Protein AF-A0A3B1APW8-F1 (afdb_monomer_lite)

Structure (mmCIF, N/CA/C/O backbone):
data_AF-A0A3B1APW8-F1
#
_entry.id   AF-A0A3B1APW8-F1
#
loop_
_atom_site.group_PDB
_atom_site.id
_atom_site.type_symbol
_atom_site.label_atom_id
_atom_site.label_alt_id
_atom_site.label_comp_id
_atom_site.label_asym_id
_atom_site.label_entity_id
_atom_site.label_seq_id
_atom_site.pdbx_PDB_ins_code
_atom_site.Cartn_x
_atom_site.Cartn_y
_atom_site.Cartn_z
_atom_site.occupancy
_atom_site.B_iso_or_equiv
_atom_site.auth_seq_id
_atom_site.auth_comp_id
_atom_site.auth_asym_id
_atom_site.auth_atom_id
_atom_site.pdbx_PDB_model_num
ATOM 1 N N . MET A 1 1 ? -29.011 -80.731 19.744 1.00 40.66 1 MET A N 1
ATOM 2 C CA . MET A 1 1 ? -28.771 -80.124 18.414 1.00 40.66 1 MET A CA 1
ATOM 3 C C . MET A 1 1 ? -27.962 -78.854 18.600 1.00 40.66 1 MET A C 1
ATOM 5 O O . MET A 1 1 ? -28.301 -78.042 19.448 1.00 40.66 1 MET A O 1
ATOM 9 N N . LYS A 1 2 ? -26.823 -78.780 17.908 1.00 39.94 2 LYS A N 1
ATOM 10 C CA . LYS A 1 2 ? -25.754 -77.791 18.089 1.00 39.94 2 LYS A CA 1
ATOM 11 C C . LYS A 1 2 ? -26.139 -76.456 17.442 1.00 39.94 2 LYS A C 1
ATOM 13 O O . LYS A 1 2 ? -26.423 -76.423 16.248 1.00 39.94 2 LYS A O 1
ATOM 18 N N . PHE A 1 3 ? -26.111 -75.374 18.218 1.00 38.47 3 PHE A N 1
ATOM 19 C CA . PHE A 1 3 ? -26.239 -74.008 17.714 1.00 38.47 3 PHE A CA 1
ATOM 20 C C . PHE A 1 3 ? -24.954 -73.598 16.981 1.00 38.47 3 PHE A C 1
ATOM 22 O O . PHE A 1 3 ? -23.858 -73.641 17.536 1.00 38.47 3 PHE A O 1
ATOM 29 N N . SER A 1 4 ? -25.091 -73.216 15.712 1.00 40.19 4 SER A N 1
ATOM 30 C CA . SER A 1 4 ? -23.995 -72.754 14.858 1.00 40.19 4 SER A CA 1
ATOM 31 C C . SER A 1 4 ? -23.672 -71.279 15.134 1.00 40.19 4 SER A C 1
ATOM 33 O O . SER A 1 4 ? -24.168 -70.387 14.447 1.00 40.19 4 SER A O 1
ATOM 35 N N . LEU A 1 5 ? -22.792 -71.018 16.107 1.00 51.22 5 LEU A N 1
ATOM 36 C CA . LEU A 1 5 ? -22.084 -69.738 16.271 1.00 51.22 5 LEU A CA 1
ATOM 37 C C . LEU A 1 5 ? -20.988 -69.594 15.199 1.00 51.22 5 LEU A C 1
ATOM 39 O O . LEU A 1 5 ? -19.799 -69.719 15.471 1.00 51.22 5 LEU A O 1
ATOM 43 N N . LYS A 1 6 ? -21.371 -69.351 13.946 1.00 48.00 6 LYS A N 1
ATOM 44 C CA . LYS A 1 6 ? -20.430 -68.933 12.893 1.00 48.00 6 LYS A CA 1
ATOM 45 C C . LYS A 1 6 ? -21.131 -68.009 11.910 1.00 48.00 6 LYS A C 1
ATOM 47 O O . LYS A 1 6 ? -21.374 -68.414 10.782 1.00 48.00 6 LYS A O 1
ATOM 52 N N . LYS A 1 7 ? -21.516 -66.804 12.350 1.00 49.66 7 LYS A N 1
ATOM 53 C CA . LYS A 1 7 ? -21.895 -65.683 11.456 1.00 49.66 7 LYS A CA 1
ATOM 54 C C . LYS A 1 7 ? -22.068 -64.330 12.168 1.00 49.66 7 LYS A C 1
ATOM 56 O O . LYS A 1 7 ? -22.814 -63.481 11.704 1.00 49.66 7 LYS A O 1
ATOM 61 N N . ILE A 1 8 ? -21.360 -64.097 13.274 1.00 52.25 8 ILE A N 1
ATOM 62 C CA . ILE A 1 8 ? -21.297 -62.775 13.927 1.00 52.25 8 ILE A CA 1
ATOM 63 C C . ILE A 1 8 ? -19.828 -62.473 14.237 1.00 52.25 8 ILE A C 1
ATOM 65 O O . ILE A 1 8 ? -19.402 -62.431 15.381 1.00 52.25 8 ILE A O 1
ATOM 69 N N . SER A 1 9 ? -18.994 -62.392 13.201 1.00 53.47 9 SER A N 1
ATOM 70 C CA . SER A 1 9 ? -17.598 -61.955 13.361 1.00 53.47 9 SER A CA 1
ATOM 71 C C . SER A 1 9 ? -17.034 -61.376 12.062 1.00 53.47 9 SER A C 1
ATOM 73 O O . SER A 1 9 ? -15.902 -61.636 11.682 1.00 53.47 9 SER A O 1
ATOM 75 N N . LEU A 1 10 ? -17.863 -60.626 11.329 1.00 44.69 10 LEU A N 1
ATOM 76 C CA . LEU A 1 10 ? -17.389 -59.863 10.168 1.00 44.69 10 LEU A CA 1
ATOM 77 C C . LEU A 1 10 ? -17.948 -58.433 10.107 1.00 44.69 10 LEU A C 1
ATOM 79 O O . LEU A 1 10 ? -17.328 -57.572 9.501 1.00 44.69 10 LEU A O 1
ATOM 83 N N . TYR A 1 11 ? -19.057 -58.141 10.795 1.00 45.78 11 TYR A N 1
ATOM 84 C CA . TYR A 1 11 ? -19.655 -56.799 10.792 1.00 45.78 11 TYR A CA 1
ATOM 85 C C . TYR A 1 11 ? -19.178 -55.870 11.918 1.00 45.78 11 TYR A C 1
ATOM 87 O O . TYR A 1 11 ? -19.390 -54.667 11.827 1.00 45.78 11 TYR A O 1
ATOM 95 N N . LEU A 1 12 ? -18.482 -56.381 12.942 1.00 43.16 12 LEU A N 1
ATOM 96 C CA . LEU A 1 12 ? -17.953 -55.548 14.037 1.00 43.16 12 LEU A CA 1
ATOM 97 C C . LEU A 1 12 ? -16.525 -55.023 13.800 1.00 43.16 12 LEU A C 1
ATOM 99 O O . LEU A 1 12 ? -16.041 -54.215 14.583 1.00 43.16 12 LEU A O 1
ATOM 103 N N . LEU A 1 13 ? -15.866 -55.435 12.713 1.00 43.25 13 LEU A N 1
ATOM 104 C CA . LEU A 1 13 ? -14.518 -54.975 12.343 1.00 43.25 13 LEU A CA 1
ATOM 105 C C . LEU A 1 13 ? -14.518 -53.872 11.272 1.00 43.25 13 LEU A C 1
ATOM 107 O O . LEU A 1 13 ? -13.458 -53.360 10.932 1.00 43.25 13 LEU A O 1
ATOM 111 N N . LEU A 1 14 ? -15.692 -53.467 10.771 1.00 43.44 14 LEU A N 1
ATOM 112 C CA . LEU A 1 14 ? -15.819 -52.472 9.697 1.00 43.44 14 LEU A CA 1
ATOM 113 C C . LEU A 1 14 ? -16.273 -51.079 10.171 1.00 43.44 14 LEU A C 1
ATOM 115 O O . LEU A 1 14 ? -16.477 -50.195 9.348 1.00 43.44 14 LEU A O 1
ATOM 119 N N . VAL A 1 15 ? -16.404 -50.862 11.486 1.00 47.78 15 VAL A N 1
ATOM 120 C CA . VAL A 1 15 ? -16.860 -49.580 12.072 1.00 47.78 15 VAL A CA 1
ATOM 121 C C . VAL A 1 15 ? -15.759 -48.876 12.892 1.00 47.78 15 VAL A C 1
ATOM 123 O O . VAL A 1 15 ? -16.004 -47.842 13.497 1.00 47.78 15 VAL A O 1
ATOM 126 N N . MET A 1 16 ? -14.510 -49.366 12.886 1.00 47.00 16 MET A N 1
ATOM 127 C CA . MET A 1 16 ? -13.409 -48.767 13.673 1.00 47.00 16 MET A CA 1
ATOM 128 C C . MET A 1 16 ? -12.208 -48.256 12.858 1.00 47.00 16 MET A C 1
ATOM 130 O O . MET A 1 16 ? -11.133 -48.059 13.414 1.00 47.00 16 MET A O 1
ATOM 134 N N . SER A 1 17 ? -12.361 -47.990 11.559 1.00 45.88 17 SER A N 1
ATOM 135 C CA . SER A 1 17 ? -11.259 -47.486 10.714 1.00 45.88 17 SER A CA 1
ATOM 136 C C . SER A 1 17 ? -11.501 -46.124 10.050 1.00 45.88 17 SER A C 1
ATOM 138 O O . SER A 1 17 ? -10.700 -45.710 9.220 1.00 45.88 17 SER A O 1
ATOM 140 N N . PHE A 1 18 ? -12.522 -45.366 10.469 1.00 48.25 18 PHE A N 1
ATOM 141 C CA . PHE A 1 18 ? -12.704 -43.960 10.060 1.00 48.25 18 PHE A CA 1
ATOM 142 C C . PHE A 1 18 ? -12.665 -42.967 11.230 1.00 48.25 18 PHE A C 1
ATOM 144 O O . PHE A 1 18 ? -13.279 -41.908 11.184 1.00 48.25 18 PHE A O 1
ATOM 151 N N . SER A 1 19 ? -11.873 -43.279 12.257 1.00 47.09 19 SER A N 1
ATOM 152 C CA . SER A 1 19 ? -11.434 -42.300 13.266 1.00 47.09 19 SER A CA 1
ATOM 153 C C . SER A 1 19 ? -9.925 -42.070 13.185 1.00 47.09 19 SER A C 1
ATOM 155 O O . SER A 1 19 ? -9.263 -41.808 14.185 1.00 47.09 19 SER A O 1
ATOM 157 N N . GLY A 1 20 ? -9.361 -42.186 11.980 1.00 41.94 20 GLY A N 1
ATOM 158 C CA . GLY A 1 20 ? -8.088 -41.561 11.665 1.00 41.94 20 GLY A CA 1
ATOM 159 C C . GLY A 1 20 ? -8.340 -40.069 11.556 1.00 41.94 20 GLY A C 1
ATOM 160 O O . GLY A 1 20 ? -8.817 -39.595 10.529 1.00 41.94 20 GLY A O 1
ATOM 161 N N . ALA A 1 21 ? -8.080 -39.355 12.647 1.00 47.56 21 ALA A N 1
ATOM 162 C CA . ALA A 1 21 ? -7.960 -37.915 12.662 1.00 47.56 21 ALA A CA 1
ATOM 163 C C . ALA A 1 21 ? -7.054 -37.477 11.502 1.00 47.56 21 ALA A C 1
ATOM 165 O O . ALA A 1 21 ? -5.830 -37.507 11.607 1.00 47.56 21 ALA A O 1
ATOM 166 N N . ASN A 1 22 ? -7.657 -37.028 10.401 1.00 39.19 22 ASN A N 1
ATOM 167 C CA . ASN A 1 22 ? -7.006 -36.084 9.512 1.00 39.19 22 ASN A CA 1
ATOM 168 C C . ASN A 1 22 ? -6.973 -34.748 10.255 1.00 39.19 22 ASN A C 1
ATOM 170 O O . ASN A 1 22 ? -7.646 -33.785 9.900 1.00 39.19 22 ASN A O 1
ATOM 174 N N . SER A 1 23 ? -6.128 -34.689 11.280 1.00 42.34 23 SER A N 1
ATOM 175 C CA . SER A 1 23 ? -5.433 -33.472 11.660 1.00 42.34 23 SER A CA 1
ATOM 176 C C . SER A 1 23 ? -4.447 -33.165 10.532 1.00 42.34 23 SER A C 1
ATOM 178 O O . SER A 1 23 ? -3.233 -33.204 10.716 1.00 42.34 23 SER A O 1
ATOM 180 N N . TYR A 1 24 ? -4.961 -32.909 9.325 1.00 42.59 24 TYR A N 1
ATOM 181 C CA . TYR A 1 24 ? -4.222 -32.127 8.353 1.00 42.59 24 TYR A CA 1
ATOM 182 C C . TYR A 1 24 ? -4.124 -30.749 8.990 1.00 42.59 24 TYR A C 1
ATOM 184 O O . TYR A 1 24 ? -5.043 -29.936 8.899 1.00 42.59 24 TYR A O 1
ATOM 192 N N . SER A 1 25 ? -3.034 -30.540 9.729 1.00 39.44 25 SER A N 1
ATOM 193 C CA . SER A 1 25 ? -2.581 -29.211 10.095 1.00 39.44 25 SER A CA 1
ATOM 194 C C . SER A 1 25 ? -2.655 -28.368 8.818 1.00 39.44 25 SER A C 1
ATOM 196 O O . SER A 1 25 ? -2.046 -28.683 7.793 1.00 39.44 25 SER A O 1
ATOM 198 N N . ALA A 1 26 ? -3.481 -27.327 8.858 1.00 45.12 26 ALA A N 1
ATOM 199 C CA . ALA A 1 26 ? -3.661 -26.380 7.768 1.00 45.12 26 ALA A CA 1
ATOM 200 C C . ALA A 1 26 ? -2.429 -25.460 7.584 1.00 45.12 26 ALA A C 1
ATOM 202 O O . ALA A 1 26 ? -2.519 -24.455 6.882 1.00 45.12 26 ALA A O 1
ATOM 203 N N . GLU A 1 27 ? -1.279 -25.785 8.189 1.00 49.19 27 GLU A N 1
ATOM 204 C CA . GLU A 1 27 ? -0.094 -24.923 8.267 1.00 49.19 27 GLU A CA 1
ATOM 205 C C . GLU A 1 27 ? 0.762 -24.795 6.985 1.00 49.19 27 GLU A C 1
ATOM 207 O O . GLU A 1 27 ? 1.364 -23.733 6.815 1.00 49.19 27 GLU A O 1
ATOM 212 N N . PRO A 1 28 ? 0.843 -25.740 6.016 1.00 51.66 28 PRO A N 1
ATOM 213 C CA . PRO A 1 28 ? 1.792 -25.566 4.906 1.00 51.66 28 PRO A CA 1
ATOM 214 C C . PRO A 1 28 ? 1.327 -24.547 3.851 1.00 51.66 28 PRO A C 1
ATOM 216 O O . PRO A 1 28 ? 2.153 -23.915 3.186 1.00 51.66 28 PRO A O 1
ATOM 219 N N . ALA A 1 29 ? 0.014 -24.359 3.684 1.00 56.97 29 ALA A N 1
ATOM 220 C CA . ALA A 1 29 ? -0.534 -23.436 2.687 1.00 56.97 29 ALA A CA 1
ATOM 221 C C . ALA A 1 29 ? -0.435 -21.967 3.135 1.00 56.97 29 ALA A C 1
ATOM 223 O O . ALA A 1 29 ? -0.163 -21.087 2.313 1.00 56.97 29 ALA A O 1
ATOM 224 N N . THR A 1 30 ? -0.609 -21.700 4.433 1.00 70.06 30 THR A N 1
ATOM 225 C CA . THR A 1 30 ? -0.552 -20.351 5.014 1.00 70.06 30 THR A CA 1
ATOM 226 C C . THR A 1 30 ? 0.871 -19.805 5.063 1.00 70.06 30 THR A C 1
ATOM 228 O O . THR A 1 30 ? 1.091 -18.651 4.688 1.00 70.06 30 THR A O 1
ATOM 231 N N . ASP A 1 31 ? 1.855 -20.635 5.413 1.00 80.75 31 ASP A N 1
ATOM 232 C CA . ASP A 1 31 ? 3.260 -20.217 5.484 1.00 80.75 31 ASP A CA 1
ATOM 233 C C . ASP A 1 31 ? 3.866 -19.950 4.106 1.00 80.75 31 ASP A C 1
ATOM 235 O O . ASP A 1 31 ? 4.571 -18.954 3.897 1.00 80.75 31 ASP A O 1
ATOM 239 N N . LEU A 1 32 ? 3.549 -20.794 3.120 1.00 82.69 32 LEU A N 1
ATOM 240 C CA . LEU A 1 32 ? 3.996 -20.583 1.746 1.00 82.69 32 LEU A CA 1
ATOM 241 C C . LEU A 1 32 ? 3.397 -19.299 1.156 1.00 82.69 32 LEU A C 1
ATOM 243 O O . LEU A 1 32 ? 4.113 -18.523 0.509 1.00 82.69 32 LEU A O 1
ATOM 247 N N . LEU A 1 33 ? 2.105 -19.055 1.406 1.00 86.62 33 LEU A N 1
ATOM 248 C CA . LEU A 1 33 ? 1.420 -17.829 1.002 1.00 86.62 33 LEU A CA 1
ATOM 249 C C . LEU A 1 33 ? 2.090 -16.603 1.630 1.00 86.62 33 LEU A C 1
ATOM 251 O O . LEU A 1 33 ? 2.480 -15.683 0.908 1.00 86.62 33 LEU A O 1
ATOM 255 N N . LYS A 1 34 ? 2.297 -16.622 2.950 1.00 87.38 34 LYS A N 1
ATOM 256 C CA . LYS A 1 34 ? 2.940 -15.541 3.706 1.00 87.38 34 LYS A CA 1
ATOM 257 C C . LYS A 1 34 ? 4.348 -15.244 3.192 1.00 87.38 34 LYS A C 1
ATOM 259 O O . LYS A 1 34 ? 4.678 -14.087 2.940 1.00 87.38 34 LYS A O 1
ATOM 264 N N . LYS A 1 35 ? 5.163 -16.272 2.935 1.00 89.56 35 LYS A N 1
ATOM 265 C CA . LYS A 1 35 ? 6.522 -16.117 2.389 1.00 89.56 35 LYS A CA 1
ATOM 266 C C . LYS A 1 35 ? 6.518 -15.520 0.980 1.00 89.56 35 LYS A C 1
ATOM 268 O O . LYS A 1 35 ? 7.312 -14.620 0.683 1.00 89.56 35 LYS A O 1
ATOM 273 N N . LYS A 1 36 ? 5.630 -15.996 0.098 1.00 91.88 36 LYS A N 1
ATOM 274 C CA . LYS A 1 36 ? 5.496 -15.465 -1.269 1.00 91.88 36 LYS A CA 1
ATOM 275 C C . LYS A 1 36 ? 5.012 -14.011 -1.250 1.00 91.88 36 LYS A C 1
ATOM 277 O O . LYS A 1 36 ? 5.550 -13.191 -2.000 1.00 91.88 36 LYS A O 1
ATOM 282 N N . LEU A 1 37 ? 4.054 -13.682 -0.382 1.00 94.06 37 LEU A N 1
ATOM 283 C CA . LEU A 1 37 ? 3.551 -12.321 -0.203 1.00 94.06 37 LEU A CA 1
ATOM 284 C C . LEU A 1 37 ? 4.612 -11.393 0.369 1.00 94.06 37 LEU A C 1
ATOM 286 O O . LEU A 1 37 ? 4.881 -10.381 -0.263 1.00 94.06 37 LEU A O 1
ATOM 290 N N . SER A 1 38 ? 5.284 -11.765 1.462 1.00 94.50 38 SER A N 1
ATOM 291 C CA . SER A 1 38 ? 6.358 -10.976 2.084 1.00 94.50 38 SER A CA 1
ATOM 292 C C . SER A 1 38 ? 7.443 -10.586 1.069 1.00 94.50 38 SER A C 1
ATOM 294 O O . SER A 1 38 ? 7.809 -9.416 0.938 1.00 94.50 38 SER A O 1
ATOM 296 N N . LYS A 1 39 ? 7.886 -11.540 0.237 1.00 95.12 39 LYS A N 1
ATOM 297 C CA . LYS A 1 39 ? 8.828 -11.254 -0.856 1.00 95.12 39 LYS A CA 1
ATOM 298 C C . LYS A 1 39 ? 8.245 -10.301 -1.903 1.00 95.12 39 LYS A C 1
ATOM 300 O O . LYS A 1 39 ? 8.971 -9.458 -2.431 1.00 95.12 39 LYS A O 1
ATOM 305 N N . SER A 1 40 ? 6.969 -10.4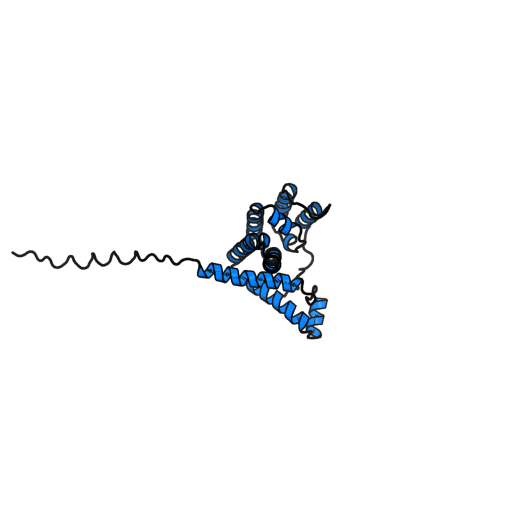57 -2.241 1.00 96.62 40 SER A N 1
ATOM 306 C CA . SER A 1 40 ? 6.306 -9.638 -3.260 1.00 96.62 40 SER A CA 1
ATOM 307 C C . SER A 1 40 ? 6.118 -8.203 -2.772 1.00 96.62 40 SER A C 1
ATOM 309 O O . SER A 1 40 ? 6.559 -7.286 -3.452 1.00 96.62 40 SER A O 1
ATOM 311 N N . VAL A 1 41 ? 5.581 -7.991 -1.571 1.00 96.50 41 VAL A N 1
ATOM 312 C CA . VAL A 1 41 ? 5.389 -6.648 -1.002 1.00 96.50 41 VAL A CA 1
ATOM 313 C C . VAL A 1 41 ? 6.720 -5.923 -0.785 1.00 96.50 41 VAL A C 1
ATOM 315 O O . VAL A 1 41 ? 6.846 -4.760 -1.158 1.00 96.50 41 VAL A O 1
ATOM 318 N N . LYS A 1 42 ? 7.767 -6.628 -0.333 1.00 95.06 42 LYS A N 1
ATOM 319 C CA . LYS A 1 42 ? 9.127 -6.074 -0.264 1.00 95.06 42 LYS A CA 1
ATOM 320 C C . LYS A 1 42 ? 9.619 -5.601 -1.635 1.00 95.06 42 LYS A C 1
ATOM 322 O O . LYS A 1 42 ? 10.143 -4.499 -1.762 1.00 95.06 42 LYS A O 1
ATOM 327 N N . ASN A 1 43 ? 9.467 -6.428 -2.671 1.00 94.12 43 ASN A N 1
ATOM 328 C CA . ASN A 1 43 ? 9.880 -6.064 -4.029 1.00 94.12 43 ASN A CA 1
ATOM 329 C C . ASN A 1 43 ? 9.024 -4.941 -4.625 1.00 94.12 43 ASN A C 1
ATOM 331 O O . ASN A 1 43 ? 9.532 -4.182 -5.444 1.00 94.12 43 ASN A O 1
ATOM 335 N N . LEU A 1 44 ? 7.757 -4.824 -4.223 1.00 92.88 44 LEU A N 1
ATOM 336 C CA . LEU A 1 44 ? 6.893 -3.711 -4.603 1.00 92.88 44 LEU A CA 1
ATOM 337 C C . LEU A 1 44 ? 7.429 -2.393 -4.024 1.00 92.88 44 LEU A C 1
ATOM 339 O O . LEU A 1 44 ? 7.567 -1.418 -4.761 1.00 92.88 44 LEU A O 1
ATOM 343 N N . TYR A 1 45 ? 7.794 -2.388 -2.738 1.00 92.88 45 TYR A N 1
ATOM 344 C CA . TYR A 1 45 ? 8.372 -1.223 -2.065 1.00 92.88 45 TYR A CA 1
ATOM 345 C C . TYR A 1 45 ? 9.740 -0.835 -2.636 1.00 92.88 45 TYR A C 1
ATOM 347 O O . TYR A 1 45 ? 9.929 0.299 -3.072 1.00 92.88 45 TYR A O 1
ATOM 355 N N . LEU A 1 46 ? 10.681 -1.785 -2.682 1.00 89.31 46 LEU A N 1
ATOM 356 C CA . LEU A 1 46 ? 12.032 -1.554 -3.208 1.00 89.31 46 LEU A CA 1
ATOM 357 C C . LEU A 1 46 ? 12.023 -1.209 -4.696 1.00 89.31 46 LEU A C 1
ATOM 359 O O . LEU A 1 46 ? 12.888 -0.481 -5.166 1.00 89.31 46 LEU A O 1
ATOM 363 N N . GLY A 1 47 ? 11.060 -1.762 -5.433 1.00 86.69 47 GLY A N 1
ATOM 364 C CA . GLY A 1 47 ? 10.822 -1.430 -6.824 1.00 86.69 47 GLY A CA 1
ATOM 365 C C . GLY A 1 47 ? 10.481 0.043 -6.967 1.00 86.69 47 GLY A C 1
ATOM 366 O O . GLY A 1 47 ? 11.224 0.760 -7.614 1.00 86.69 47 GLY A O 1
ATOM 367 N N . LYS A 1 48 ? 9.410 0.501 -6.310 1.00 81.31 48 LYS A N 1
ATOM 368 C CA . LYS A 1 48 ? 8.930 1.884 -6.428 1.00 81.31 48 LYS A CA 1
ATOM 369 C C . LYS A 1 48 ? 9.926 2.930 -5.926 1.00 81.31 48 LYS A C 1
ATOM 371 O O . LYS A 1 48 ? 9.984 4.003 -6.504 1.00 81.31 48 LYS A O 1
ATOM 376 N N . HIS A 1 49 ? 10.667 2.643 -4.857 1.00 86.19 49 HIS A N 1
ATOM 377 C CA . HIS A 1 49 ? 11.606 3.600 -4.255 1.00 86.19 49 HIS A CA 1
ATOM 378 C C . HIS A 1 49 ? 13.060 3.389 -4.696 1.00 86.19 49 HIS A C 1
ATOM 380 O O . HIS A 1 49 ? 13.976 3.992 -4.139 1.00 86.19 49 HIS A O 1
ATOM 386 N N . GLY A 1 50 ? 13.300 2.517 -5.676 1.00 85.25 50 GLY A N 1
ATOM 387 C CA . GLY A 1 50 ? 14.613 2.393 -6.293 1.00 85.25 50 GLY A CA 1
ATOM 388 C C . GLY A 1 50 ? 14.926 3.626 -7.141 1.00 85.25 50 GLY A C 1
ATOM 389 O O . GLY A 1 50 ? 14.062 4.108 -7.868 1.00 85.25 50 GLY A O 1
ATOM 390 N N . LEU A 1 51 ? 16.176 4.099 -7.102 1.00 86.00 51 LEU A N 1
ATOM 391 C CA . LEU A 1 51 ? 16.637 5.239 -7.917 1.00 86.00 51 LEU A CA 1
ATOM 392 C C . LEU A 1 51 ? 16.343 5.055 -9.415 1.00 86.00 51 LEU A C 1
ATOM 394 O O . LEU A 1 51 ? 16.033 6.013 -10.108 1.00 86.00 51 LEU A O 1
ATOM 398 N N . GLU A 1 52 ? 16.390 3.808 -9.880 1.00 89.44 52 GLU A N 1
ATOM 399 C CA . GLU A 1 52 ? 16.210 3.434 -11.284 1.00 89.44 52 GLU A CA 1
ATOM 400 C C . GLU A 1 52 ? 14.745 3.190 -11.682 1.00 89.44 52 GLU A C 1
ATOM 402 O O . GLU A 1 52 ? 14.473 2.741 -12.794 1.00 89.44 52 GLU A O 1
ATOM 407 N N . TYR A 1 53 ? 13.779 3.385 -10.780 1.00 87.88 53 TYR A N 1
ATOM 408 C CA . TYR A 1 53 ? 12.380 3.110 -11.098 1.00 87.88 53 TYR A CA 1
ATOM 409 C C . TYR A 1 53 ? 11.797 4.172 -12.044 1.00 87.88 53 TYR A C 1
ATOM 411 O O . TYR A 1 53 ? 11.926 5.366 -11.772 1.00 87.88 53 TYR A O 1
ATOM 419 N N . PRO A 1 54 ? 11.103 3.781 -13.129 1.00 89.06 54 PRO A N 1
ATOM 420 C CA . PRO A 1 54 ? 10.431 4.741 -13.993 1.00 89.06 54 PRO A CA 1
ATOM 421 C C . PRO A 1 54 ? 9.124 5.212 -13.337 1.00 89.06 54 PRO A C 1
ATOM 423 O O . PRO A 1 54 ? 8.118 4.501 -13.342 1.00 89.06 54 PRO A O 1
ATOM 426 N N . TYR A 1 55 ? 9.149 6.412 -12.753 1.00 84.75 55 TYR A N 1
ATOM 427 C CA . TYR A 1 55 ? 8.025 6.985 -11.998 1.00 84.75 55 TYR A CA 1
ATOM 428 C C . TYR A 1 55 ? 6.823 7.398 -12.861 1.00 84.75 55 TYR A C 1
ATOM 430 O O . TYR A 1 55 ? 5.725 7.560 -12.331 1.00 84.75 55 TYR A O 1
ATOM 438 N N . ASP A 1 56 ? 7.009 7.535 -14.174 1.00 87.19 56 ASP A N 1
ATOM 439 C CA . ASP A 1 56 ? 5.952 7.851 -15.131 1.00 87.19 56 ASP A CA 1
ATOM 440 C C . ASP A 1 56 ? 6.126 7.082 -16.454 1.00 87.19 56 ASP A C 1
ATOM 442 O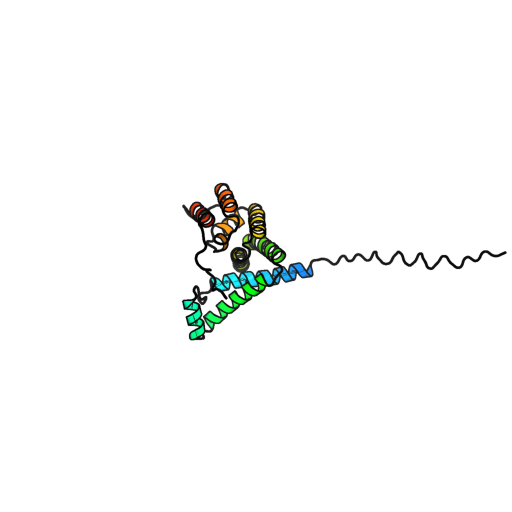 O . ASP A 1 56 ? 7.116 6.374 -16.678 1.00 87.19 56 ASP A O 1
ATOM 446 N N . GLN A 1 57 ? 5.131 7.208 -17.337 1.00 88.62 57 GLN A N 1
ATOM 447 C CA . GLN A 1 57 ? 5.130 6.525 -18.629 1.00 88.62 57 GLN A CA 1
ATOM 448 C C . GLN A 1 57 ? 6.271 6.997 -19.543 1.00 88.62 57 GLN A C 1
ATOM 450 O O . GLN A 1 57 ? 6.879 6.176 -20.216 1.00 88.62 57 GLN A O 1
ATOM 455 N N . SER A 1 58 ? 6.615 8.287 -19.530 1.00 92.12 58 SER A N 1
ATOM 456 C CA . SER A 1 58 ? 7.689 8.847 -20.362 1.00 92.12 58 SER A CA 1
ATOM 457 C C . SER A 1 58 ? 9.062 8.295 -19.959 1.00 92.12 58 SER A C 1
ATOM 459 O O . SER A 1 58 ? 9.884 7.942 -20.809 1.00 92.12 58 SER A O 1
ATOM 461 N N . ALA A 1 59 ? 9.306 8.163 -18.655 1.00 90.50 59 ALA A N 1
ATOM 462 C CA . ALA A 1 59 ? 10.491 7.524 -18.106 1.00 90.50 59 ALA A CA 1
ATOM 463 C C . ALA A 1 59 ? 10.547 6.038 -18.486 1.00 90.50 59 ALA A C 1
ATOM 465 O O . ALA A 1 59 ? 11.596 5.561 -18.920 1.00 90.50 59 ALA A O 1
ATOM 466 N N . LEU A 1 60 ? 9.425 5.315 -18.390 1.00 93.25 60 LEU A N 1
ATOM 467 C CA . LEU A 1 60 ? 9.357 3.908 -18.792 1.00 93.25 60 LEU A CA 1
ATOM 468 C C . LEU A 1 60 ? 9.627 3.733 -20.292 1.00 93.25 60 LEU A C 1
ATOM 470 O O . LEU A 1 60 ? 10.440 2.889 -20.671 1.00 93.25 60 LEU A O 1
ATOM 474 N N . ASP A 1 61 ? 8.996 4.547 -21.135 1.00 94.56 61 ASP A N 1
ATOM 475 C CA . ASP A 1 61 ? 9.171 4.519 -22.588 1.00 94.56 61 ASP A CA 1
ATOM 476 C C . ASP A 1 61 ? 10.633 4.763 -22.967 1.00 94.56 61 ASP A C 1
ATOM 478 O O . ASP A 1 61 ? 11.182 4.079 -23.834 1.00 94.56 61 ASP A O 1
ATOM 482 N N . ARG A 1 62 ? 11.304 5.683 -22.264 1.00 95.31 62 ARG A N 1
ATOM 483 C CA . ARG A 1 62 ? 12.743 5.919 -22.415 1.00 95.31 62 ARG A CA 1
ATOM 484 C C . ARG A 1 62 ? 13.563 4.699 -22.012 1.00 95.31 62 ARG A C 1
ATOM 486 O O . ARG A 1 62 ? 14.397 4.260 -22.799 1.00 95.31 62 ARG A O 1
ATOM 493 N N . CYS A 1 63 ? 13.288 4.101 -20.850 1.00 94.19 63 CYS A N 1
ATOM 494 C CA . CYS A 1 63 ? 13.977 2.888 -20.405 1.00 94.19 63 CYS A CA 1
ATOM 495 C C . CYS A 1 63 ? 13.835 1.732 -21.406 1.00 94.19 63 CYS A C 1
ATOM 497 O O . CYS A 1 63 ? 14.791 0.988 -21.629 1.00 94.19 63 CYS A O 1
ATOM 499 N N . LEU A 1 64 ? 12.653 1.581 -22.010 1.00 95.06 64 LEU A N 1
ATOM 500 C CA . LEU A 1 64 ? 12.373 0.569 -23.028 1.00 95.06 64 LEU A CA 1
ATOM 501 C C . LEU A 1 64 ? 13.108 0.870 -24.339 1.00 95.06 64 LEU A C 1
ATOM 503 O O . LEU A 1 64 ? 13.783 -0.012 -24.870 1.00 95.06 64 LEU A O 1
ATOM 507 N N . LYS A 1 65 ? 13.019 2.110 -24.834 1.00 97.25 65 LYS A N 1
ATOM 508 C CA . LYS A 1 65 ? 13.667 2.555 -26.076 1.00 97.25 65 LYS A CA 1
ATOM 509 C C . LYS A 1 65 ? 15.188 2.428 -26.006 1.00 97.25 65 LYS A C 1
ATOM 511 O O . LYS A 1 65 ? 15.807 1.978 -26.964 1.00 97.25 65 LYS A O 1
ATOM 516 N N . GLU A 1 66 ? 15.777 2.818 -24.881 1.00 96.56 66 GLU A N 1
ATOM 517 C CA . GLU A 1 66 ? 17.228 2.802 -24.659 1.00 96.56 66 GLU A CA 1
ATOM 518 C C . GLU A 1 66 ? 17.739 1.444 -24.150 1.00 96.56 66 GLU A C 1
ATOM 520 O O . GLU A 1 66 ? 18.940 1.263 -23.973 1.00 96.56 66 GLU A O 1
ATOM 525 N N . GLN A 1 67 ? 16.844 0.478 -23.907 1.00 96.19 67 GLN A N 1
ATOM 526 C CA . GLN A 1 67 ? 17.157 -0.828 -23.311 1.00 96.19 67 GLN A CA 1
ATOM 527 C C . GLN A 1 67 ? 17.973 -0.730 -22.009 1.00 96.19 67 GLN A C 1
ATOM 529 O O . GLN A 1 67 ? 18.818 -1.586 -21.713 1.00 96.19 67 GLN A O 1
ATOM 534 N N . TYR A 1 68 ? 17.713 0.306 -21.208 1.00 96.06 68 TYR A N 1
ATOM 535 C CA . TYR A 1 68 ? 18.501 0.622 -20.023 1.00 96.06 68 TYR A CA 1
ATOM 536 C C . TYR A 1 68 ? 18.262 -0.403 -18.902 1.00 96.06 68 TYR A C 1
ATOM 538 O O . TYR A 1 68 ? 17.271 -0.372 -18.167 1.00 96.06 68 TYR A O 1
ATOM 546 N N . GLN A 1 69 ? 19.189 -1.357 -18.784 1.00 96.06 69 GLN A N 1
ATOM 547 C CA . GLN A 1 69 ? 19.028 -2.554 -17.953 1.00 96.06 69 GLN A CA 1
ATOM 548 C C . GLN A 1 69 ? 18.782 -2.298 -16.455 1.00 96.06 69 GLN A C 1
ATOM 550 O O . GLN A 1 69 ? 17.986 -3.045 -15.876 1.00 96.06 69 GLN A O 1
ATOM 555 N N . PRO A 1 70 ? 19.412 -1.308 -15.790 1.00 94.56 70 PRO A N 1
ATOM 556 C CA . PRO A 1 70 ? 19.113 -0.995 -14.392 1.00 94.56 70 PRO A CA 1
ATOM 557 C C . PRO A 1 70 ? 17.634 -0.652 -14.176 1.00 94.56 70 PRO A C 1
ATOM 559 O O . PRO A 1 70 ? 16.974 -1.310 -13.366 1.00 94.56 70 PRO A O 1
ATOM 562 N N . CYS A 1 71 ? 17.085 0.258 -14.984 1.00 94.38 71 CYS A N 1
ATOM 563 C CA . CYS A 1 71 ? 15.672 0.631 -14.931 1.00 94.38 71 CYS A CA 1
ATOM 564 C C . CYS A 1 71 ? 14.745 -0.549 -15.234 1.00 94.38 71 CYS A C 1
ATOM 566 O O . CYS A 1 71 ? 13.862 -0.882 -14.437 1.00 94.38 71 CYS A O 1
ATOM 568 N N . LEU A 1 72 ? 14.993 -1.263 -16.339 1.00 93.75 72 LEU A N 1
ATOM 569 C CA . LEU A 1 72 ? 14.174 -2.413 -16.733 1.00 93.75 72 LEU A CA 1
ATOM 570 C C . LEU A 1 72 ? 14.161 -3.509 -15.660 1.00 93.75 72 LEU A C 1
ATOM 572 O O . LEU A 1 72 ? 13.137 -4.153 -15.435 1.00 93.75 72 LEU A O 1
ATOM 576 N N . ARG A 1 73 ? 15.275 -3.719 -14.951 1.00 93.62 73 ARG A N 1
ATOM 577 C CA . ARG A 1 73 ? 15.363 -4.700 -13.863 1.00 93.62 73 ARG A CA 1
ATOM 578 C C . ARG A 1 73 ? 14.493 -4.315 -12.670 1.00 93.62 73 ARG A C 1
ATOM 580 O O . ARG A 1 73 ? 13.816 -5.188 -12.124 1.00 93.62 73 ARG A O 1
ATOM 587 N N . VAL A 1 74 ? 14.532 -3.054 -12.242 1.00 92.31 74 VAL A N 1
ATOM 588 C CA . VAL A 1 74 ? 13.725 -2.575 -11.108 1.00 92.31 74 VAL A CA 1
ATOM 589 C C . VAL A 1 74 ? 12.242 -2.575 -11.483 1.00 92.31 74 VAL A C 1
ATOM 591 O O . VAL A 1 74 ? 11.434 -3.144 -10.745 1.00 92.31 74 VAL A O 1
ATOM 594 N N . TYR A 1 75 ? 11.900 -2.073 -12.673 1.00 92.19 75 TYR A N 1
ATOM 595 C CA . TYR A 1 75 ? 10.542 -2.118 -13.216 1.00 92.19 75 TYR A CA 1
ATOM 596 C C . TYR A 1 75 ? 9.984 -3.548 -13.260 1.00 92.19 75 TYR A C 1
ATOM 598 O O . TYR A 1 75 ? 8.931 -3.825 -12.687 1.00 92.19 75 TYR A O 1
ATOM 606 N N . ASN A 1 76 ? 10.719 -4.500 -13.847 1.00 91.94 76 ASN A N 1
ATOM 607 C CA . ASN A 1 76 ? 10.264 -5.888 -13.958 1.00 91.94 76 ASN A CA 1
ATOM 608 C C . ASN A 1 76 ? 10.120 -6.584 -12.595 1.00 91.94 76 ASN A C 1
ATOM 610 O O . ASN A 1 76 ? 9.234 -7.424 -12.424 1.00 91.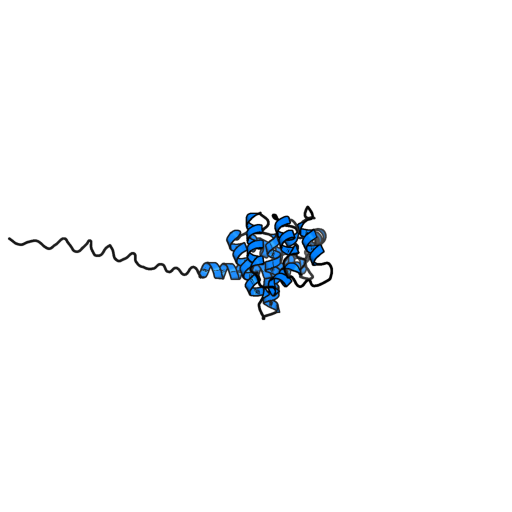94 76 ASN A O 1
ATOM 614 N N . LYS A 1 77 ? 10.951 -6.240 -11.599 1.00 91.88 77 LYS A N 1
ATOM 615 C CA . LYS A 1 77 ? 10.782 -6.740 -10.223 1.00 91.88 77 LYS A CA 1
ATOM 616 C C . LYS A 1 77 ? 9.473 -6.248 -9.601 1.00 91.88 77 LYS A C 1
ATOM 618 O O . LYS A 1 77 ? 8.765 -7.061 -9.007 1.00 91.88 77 LYS A O 1
ATOM 623 N N . ALA A 1 78 ? 9.150 -4.962 -9.752 1.00 92.31 78 ALA A N 1
ATOM 624 C CA . ALA A 1 78 ? 7.905 -4.381 -9.251 1.00 92.31 78 ALA A CA 1
ATOM 625 C C . ALA A 1 78 ? 6.681 -4.954 -9.984 1.00 92.31 78 ALA A C 1
ATOM 627 O O . ALA A 1 78 ? 5.715 -5.374 -9.346 1.00 92.31 78 ALA A O 1
ATOM 628 N N . LYS A 1 79 ? 6.759 -5.065 -11.316 1.00 92.69 79 LYS A N 1
ATOM 629 C CA . LYS A 1 79 ? 5.716 -5.670 -12.154 1.00 92.69 79 LYS A CA 1
ATOM 630 C C . LYS A 1 79 ? 5.420 -7.109 -11.727 1.00 92.69 79 LYS A C 1
ATOM 632 O O . LYS A 1 79 ? 4.283 -7.432 -11.394 1.00 92.69 79 LYS A O 1
ATOM 637 N N . LYS A 1 80 ? 6.453 -7.949 -11.605 1.00 94.31 80 LYS A N 1
ATOM 638 C CA . LYS A 1 80 ? 6.304 -9.339 -11.149 1.00 94.31 80 LYS A CA 1
ATOM 639 C C . LYS A 1 80 ? 5.772 -9.435 -9.715 1.00 94.31 80 LYS A C 1
ATOM 641 O O . LYS A 1 80 ? 5.056 -10.375 -9.380 1.00 94.31 80 LYS A O 1
ATOM 646 N N . ALA A 1 81 ? 6.131 -8.496 -8.840 1.00 95.12 81 ALA A N 1
ATOM 647 C CA . ALA A 1 81 ? 5.577 -8.430 -7.490 1.00 95.12 81 ALA A CA 1
ATOM 648 C C . ALA A 1 81 ? 4.066 -8.153 -7.502 1.00 95.12 81 ALA A C 1
ATOM 650 O O . ALA A 1 81 ? 3.321 -8.880 -6.846 1.00 95.12 81 ALA A O 1
ATOM 651 N N . LYS A 1 82 ? 3.616 -7.168 -8.291 1.00 95.12 82 LYS A N 1
ATOM 652 C CA . LYS A 1 82 ? 2.193 -6.873 -8.522 1.00 95.12 82 LYS A CA 1
ATOM 653 C C . LYS A 1 82 ? 1.454 -8.101 -9.064 1.00 95.12 82 LYS A C 1
ATOM 655 O O . LYS A 1 82 ? 0.461 -8.513 -8.477 1.00 95.12 82 LYS A O 1
ATOM 660 N N . GLU A 1 83 ? 1.970 -8.734 -10.117 1.00 95.62 83 GLU A N 1
ATOM 661 C CA . GLU A 1 83 ? 1.386 -9.953 -10.705 1.00 95.62 83 GLU A CA 1
ATOM 662 C C . GLU A 1 83 ? 1.272 -11.100 -9.685 1.00 95.62 83 GLU A C 1
ATOM 664 O O . GLU A 1 83 ? 0.262 -11.801 -9.618 1.00 95.62 83 GLU A O 1
ATOM 669 N N . ASN A 1 84 ? 2.286 -11.286 -8.835 1.00 95.06 84 ASN A N 1
ATOM 670 C CA . ASN A 1 84 ? 2.249 -12.306 -7.788 1.00 95.06 84 ASN A CA 1
ATOM 671 C C . ASN A 1 84 ? 1.182 -12.035 -6.726 1.00 95.06 84 ASN A C 1
ATOM 673 O O . ASN A 1 84 ? 0.586 -12.994 -6.250 1.00 95.06 84 ASN A O 1
ATOM 677 N N . ILE A 1 85 ? 0.967 -10.773 -6.344 1.00 95.00 85 ILE A N 1
ATOM 678 C CA . ILE A 1 85 ? -0.079 -10.396 -5.384 1.00 95.00 85 ILE A CA 1
ATOM 679 C C . ILE A 1 85 ? -1.458 -10.631 -6.011 1.00 95.00 85 ILE A C 1
ATOM 681 O O . ILE A 1 85 ? -2.302 -11.278 -5.402 1.00 95.00 85 ILE A O 1
ATOM 685 N N . LEU A 1 86 ? -1.658 -10.166 -7.247 1.00 94.75 86 LEU A N 1
ATOM 686 C CA . LEU A 1 86 ? -2.951 -10.220 -7.939 1.00 94.75 86 LEU A CA 1
ATOM 687 C C . LEU A 1 86 ? -3.345 -11.619 -8.437 1.00 94.75 86 LEU A C 1
ATOM 689 O O . LEU A 1 86 ? -4.515 -11.864 -8.703 1.00 94.75 86 LEU A O 1
ATOM 693 N N . SER A 1 87 ? -2.392 -12.544 -8.572 1.00 94.75 87 SER A N 1
ATOM 694 C CA . SER A 1 87 ? -2.674 -13.937 -8.964 1.00 94.75 87 SER A CA 1
ATOM 695 C C . SER A 1 87 ? -3.166 -14.820 -7.813 1.00 94.75 87 SER A C 1
ATOM 697 O O . SER A 1 87 ? -3.516 -15.979 -8.034 1.00 94.75 87 SER A O 1
ATOM 699 N N . MET A 1 88 ? -3.167 -14.315 -6.578 1.00 92.75 88 MET A N 1
ATOM 700 C CA . MET A 1 88 ? -3.657 -15.039 -5.405 1.00 92.75 88 MET A CA 1
ATOM 701 C C . MET A 1 88 ? -5.165 -14.818 -5.209 1.00 92.75 88 MET A C 1
ATOM 703 O O . MET A 1 88 ? -5.691 -13.794 -5.642 1.00 92.75 88 MET A O 1
ATOM 707 N N . PRO A 1 89 ? -5.878 -15.725 -4.511 1.00 94.19 89 PRO A N 1
ATOM 708 C CA . PRO A 1 89 ? -7.265 -15.479 -4.127 1.00 94.19 89 PRO A CA 1
ATOM 709 C C . PRO A 1 89 ? -7.378 -14.184 -3.316 1.00 94.19 89 PRO A C 1
ATOM 711 O O . PRO A 1 89 ? -6.755 -14.061 -2.259 1.00 94.19 89 PRO A O 1
ATOM 714 N N . SER A 1 90 ? -8.169 -13.230 -3.816 1.00 94.31 90 SER A N 1
ATOM 715 C CA . SER A 1 90 ? -8.156 -11.840 -3.342 1.00 94.31 90 SER A CA 1
ATOM 716 C C . SER A 1 90 ? -8.368 -11.713 -1.832 1.00 94.31 90 SER A C 1
ATOM 718 O O . SER A 1 90 ? -7.598 -11.041 -1.152 1.00 94.31 90 SER A O 1
ATOM 720 N N . ASP A 1 91 ? -9.358 -12.414 -1.273 1.00 94.88 91 ASP A N 1
ATOM 721 C CA . ASP A 1 91 ? -9.667 -12.323 0.159 1.00 94.88 91 ASP A CA 1
ATOM 722 C C . ASP A 1 91 ? -8.564 -12.899 1.049 1.00 94.88 91 ASP A C 1
ATOM 724 O O . ASP A 1 91 ? -8.279 -12.344 2.116 1.00 94.88 91 ASP A O 1
ATOM 728 N N . ALA A 1 92 ? -7.938 -13.995 0.607 1.00 93.19 92 ALA A N 1
ATOM 729 C CA . ALA A 1 92 ? -6.836 -14.637 1.315 1.00 93.19 92 ALA A CA 1
ATOM 730 C C . ALA A 1 92 ? -5.571 -13.773 1.254 1.00 93.19 92 ALA A C 1
ATOM 732 O O . ALA A 1 92 ? -4.898 -13.584 2.268 1.00 93.19 92 ALA A O 1
ATOM 733 N N . ALA A 1 93 ? -5.279 -13.204 0.082 1.00 95.25 93 ALA A N 1
ATOM 734 C CA . ALA A 1 93 ? -4.158 -12.300 -0.113 1.00 95.25 93 ALA A CA 1
ATOM 735 C C . ALA A 1 93 ? -4.319 -11.018 0.714 1.00 95.25 93 ALA A C 1
ATOM 737 O O . ALA A 1 93 ? -3.380 -10.622 1.400 1.00 95.25 93 ALA A O 1
ATOM 738 N N . LEU A 1 94 ? -5.519 -10.428 0.738 1.00 97.06 94 LEU A N 1
ATOM 739 C CA . LEU A 1 94 ? -5.824 -9.271 1.577 1.00 97.06 94 LEU A CA 1
ATOM 740 C C . LEU A 1 94 ? -5.664 -9.584 3.071 1.00 97.06 94 LEU A C 1
ATOM 742 O O . LEU A 1 94 ? -5.004 -8.823 3.774 1.00 97.06 94 LEU A O 1
ATOM 746 N N . SER A 1 95 ? -6.215 -10.704 3.561 1.00 96.25 95 SER A N 1
ATOM 747 C CA . SER A 1 95 ? -6.014 -11.126 4.960 1.00 96.25 95 SER A CA 1
ATOM 748 C C . SER A 1 95 ? -4.530 -11.242 5.304 1.00 96.25 95 SER A C 1
ATOM 750 O O . SER A 1 95 ? -4.085 -10.739 6.330 1.00 96.25 95 SER A O 1
ATOM 752 N N . ALA A 1 96 ? -3.751 -11.886 4.436 1.00 95.69 96 ALA A N 1
ATOM 753 C CA . ALA A 1 96 ? -2.328 -12.077 4.667 1.00 95.69 96 ALA A CA 1
ATOM 754 C C . ALA A 1 96 ? -1.537 -10.759 4.596 1.00 95.69 96 ALA A C 1
ATOM 756 O O . ALA A 1 96 ? -0.618 -10.573 5.384 1.00 95.69 96 ALA A O 1
ATOM 757 N N . ILE A 1 97 ? -1.901 -9.826 3.710 1.00 97.31 97 ILE A N 1
ATOM 758 C CA . ILE A 1 97 ? -1.305 -8.481 3.652 1.00 97.31 97 ILE A CA 1
ATOM 759 C C . ILE A 1 97 ? -1.584 -7.703 4.936 1.00 97.31 97 ILE A C 1
ATOM 761 O O . ILE A 1 97 ? -0.667 -7.104 5.489 1.00 97.31 97 ILE A O 1
ATOM 765 N N . LEU A 1 98 ? -2.820 -7.734 5.437 1.00 97.62 98 LEU A N 1
ATOM 766 C CA . LEU A 1 98 ? -3.169 -7.086 6.699 1.00 97.62 98 LEU A CA 1
ATOM 767 C C . LEU A 1 98 ? -2.352 -7.684 7.856 1.00 97.62 98 LEU A C 1
ATOM 769 O O . LEU A 1 98 ? -1.697 -6.937 8.579 1.00 97.62 98 LEU A O 1
ATOM 773 N N . ASN A 1 99 ? -2.258 -9.013 7.950 1.00 96.06 99 ASN A N 1
ATOM 774 C CA . ASN A 1 99 ? -1.411 -9.666 8.953 1.00 96.06 99 ASN A CA 1
ATOM 775 C C . ASN A 1 99 ? 0.067 -9.259 8.825 1.00 96.06 99 ASN A C 1
ATOM 777 O O . ASN A 1 99 ? 0.714 -8.979 9.831 1.00 96.06 99 ASN A O 1
ATOM 781 N N . LEU A 1 100 ? 0.601 -9.163 7.601 1.00 96.38 100 LEU A N 1
ATOM 782 C CA . LEU A 1 100 ? 1.970 -8.689 7.380 1.00 96.38 100 LEU A CA 1
ATOM 783 C C . LEU A 1 100 ? 2.167 -7.256 7.884 1.00 96.38 100 LEU A C 1
ATOM 785 O O . LEU A 1 100 ? 3.206 -6.989 8.476 1.00 96.38 100 LEU A O 1
ATOM 789 N N . ILE A 1 101 ? 1.198 -6.351 7.705 1.00 96.44 101 ILE A N 1
ATOM 790 C CA . ILE A 1 101 ? 1.260 -4.995 8.281 1.00 96.44 101 ILE A CA 1
ATOM 791 C C . ILE A 1 101 ? 1.378 -5.085 9.806 1.00 96.44 101 ILE A C 1
ATOM 793 O O . ILE A 1 101 ? 2.288 -4.498 10.383 1.00 96.44 101 ILE A O 1
ATOM 797 N N . GLN A 1 102 ? 0.504 -5.856 10.456 1.00 95.62 102 GLN A N 1
ATOM 798 C CA . GLN A 1 102 ? 0.498 -5.973 11.915 1.00 95.62 102 GLN A CA 1
ATOM 799 C C . GLN A 1 102 ? 1.818 -6.522 12.478 1.00 95.62 102 GLN A C 1
ATOM 801 O O . GLN A 1 102 ? 2.302 -6.044 13.504 1.00 95.62 102 GLN A O 1
ATOM 806 N N . GLU A 1 103 ? 2.388 -7.530 11.821 1.00 93.81 103 GLU A N 1
ATOM 807 C CA . GLU A 1 103 ? 3.618 -8.185 12.266 1.00 93.81 103 GLU A CA 1
ATOM 808 C C . GLU A 1 103 ? 4.867 -7.353 11.955 1.00 93.81 103 GLU A C 1
ATOM 810 O O . GLU A 1 103 ? 5.723 -7.170 12.814 1.00 93.81 103 GLU A O 1
ATOM 815 N N . SER A 1 104 ? 4.986 -6.845 10.725 1.00 95.25 104 SER A N 1
ATOM 816 C CA . SER A 1 104 ? 6.224 -6.205 10.265 1.00 95.25 104 SER A CA 1
ATOM 817 C C . SER A 1 104 ? 6.348 -4.743 10.679 1.00 95.25 104 SER A C 1
ATOM 819 O O . SER A 1 104 ? 7.460 -4.292 10.921 1.00 95.25 104 SER A O 1
ATOM 821 N N . CYS A 1 105 ? 5.240 -4.009 10.831 1.00 94.12 105 CYS A N 1
ATOM 822 C CA . CYS A 1 105 ? 5.284 -2.610 11.271 1.00 94.12 105 CYS A CA 1
ATOM 823 C C . CYS A 1 105 ? 5.524 -2.450 12.784 1.00 94.12 105 CYS A C 1
ATOM 825 O O . CYS A 1 105 ? 5.726 -1.335 13.251 1.00 94.12 105 CYS A O 1
ATOM 827 N N . ASN A 1 106 ? 5.484 -3.546 13.549 1.00 88.75 106 ASN A N 1
ATOM 828 C CA . ASN A 1 106 ? 5.822 -3.586 14.977 1.00 88.75 106 ASN A CA 1
ATOM 829 C C . ASN A 1 106 ? 7.194 -4.229 15.249 1.00 88.75 106 ASN A C 1
ATOM 831 O O . ASN A 1 106 ? 7.571 -4.387 16.406 1.00 88.75 106 ASN A O 1
ATOM 835 N N . SER A 1 107 ? 7.899 -4.684 14.214 1.00 86.12 107 SER A N 1
ATOM 836 C CA . SER A 1 107 ? 9.140 -5.441 14.376 1.00 86.12 107 SER A CA 1
ATOM 837 C C . SER A 1 107 ? 10.316 -4.528 14.718 1.00 86.12 107 SER A C 1
ATOM 839 O O . SER A 1 107 ? 10.496 -3.488 14.092 1.00 86.12 107 SER A O 1
ATOM 841 N N . GLU A 1 108 ? 11.157 -4.973 15.652 1.00 72.94 108 GLU A N 1
ATOM 842 C CA . GLU A 1 108 ? 12.403 -4.297 16.044 1.00 72.94 108 GLU A CA 1
ATOM 843 C C . GLU A 1 108 ? 13.554 -4.522 15.039 1.00 72.94 108 GLU A C 1
ATOM 845 O O . GLU A 1 108 ? 14.522 -3.769 15.033 1.00 72.94 108 GLU A O 1
ATOM 850 N N . ASP A 1 109 ? 13.468 -5.532 14.158 1.00 73.44 109 ASP A N 1
ATOM 851 C CA . ASP A 1 109 ? 14.401 -5.690 13.025 1.00 73.44 109 ASP A CA 1
ATOM 852 C C . ASP A 1 109 ? 14.110 -4.630 11.952 1.00 73.44 109 ASP A C 1
ATOM 854 O O . ASP A 1 109 ? 13.221 -4.793 11.110 1.00 73.44 109 ASP A O 1
ATOM 858 N N . GLU A 1 110 ? 14.851 -3.525 12.011 1.00 73.12 110 GLU A N 1
ATOM 859 C CA . GLU A 1 110 ? 14.466 -2.285 11.345 1.00 73.12 110 GLU A CA 1
ATOM 860 C C . GLU A 1 110 ? 14.442 -2.394 9.816 1.00 73.12 110 GLU A C 1
ATOM 862 O O . GLU A 1 110 ? 13.495 -1.950 9.179 1.00 73.12 110 GLU A O 1
ATOM 867 N N . ILE A 1 111 ? 15.446 -2.983 9.161 1.00 81.12 111 ILE A N 1
ATOM 868 C CA . ILE A 1 111 ? 15.575 -2.779 7.706 1.00 81.12 111 ILE A CA 1
ATOM 869 C C . ILE A 1 111 ? 14.621 -3.683 6.919 1.00 81.12 111 ILE A C 1
ATOM 871 O O . ILE A 1 111 ? 13.891 -3.220 6.038 1.00 81.12 111 ILE A O 1
ATOM 875 N N . GLN A 1 112 ? 14.631 -4.991 7.192 1.00 84.25 112 GLN A N 1
ATOM 876 C CA . GLN A 1 112 ? 13.820 -5.929 6.411 1.00 84.25 112 GLN A CA 1
ATOM 877 C C . GLN A 1 112 ? 12.339 -5.812 6.745 1.00 84.25 112 GLN A C 1
ATOM 879 O O . GLN A 1 112 ? 11.510 -5.854 5.828 1.00 84.25 112 GLN A O 1
ATOM 884 N N . ALA A 1 113 ? 12.008 -5.643 8.025 1.00 89.38 113 ALA A N 1
ATOM 885 C CA . ALA A 1 113 ? 10.624 -5.507 8.430 1.00 89.38 113 ALA A CA 1
ATOM 886 C C . ALA A 1 113 ? 10.018 -4.198 7.913 1.00 89.38 113 ALA A C 1
ATOM 888 O O . ALA A 1 113 ? 8.901 -4.241 7.401 1.00 89.38 113 ALA A O 1
ATOM 889 N N . ASN A 1 114 ? 10.771 -3.088 7.871 1.00 91.62 114 ASN A N 1
ATOM 890 C CA . ASN A 1 114 ? 10.279 -1.839 7.279 1.00 91.62 114 ASN A CA 1
ATOM 891 C C . ASN A 1 114 ? 9.916 -2.001 5.796 1.00 91.62 114 ASN A C 1
ATOM 893 O O . ASN A 1 114 ? 8.839 -1.575 5.374 1.00 91.62 114 ASN A O 1
ATOM 897 N N . TYR A 1 115 ? 10.741 -2.679 4.990 1.00 93.69 115 TYR A N 1
ATOM 898 C CA . TYR A 1 115 ? 10.406 -2.903 3.575 1.00 93.69 115 TYR A CA 1
ATOM 899 C C . TYR A 1 115 ? 9.139 -3.742 3.390 1.00 93.69 115 TYR A C 1
ATOM 901 O O . TYR A 1 115 ? 8.361 -3.497 2.463 1.00 93.69 115 TYR A O 1
ATOM 909 N N . VAL A 1 116 ? 8.926 -4.736 4.256 1.00 95.56 116 VAL A N 1
ATOM 910 C CA . VAL A 1 116 ? 7.708 -5.556 4.239 1.00 95.56 116 VAL A CA 1
ATOM 911 C C . VAL A 1 116 ? 6.506 -4.741 4.715 1.00 95.56 116 VAL A C 1
ATOM 913 O O . VAL A 1 116 ? 5.469 -4.789 4.055 1.00 95.56 116 VAL A O 1
ATOM 916 N N . CYS A 1 117 ? 6.651 -3.952 5.779 1.00 95.62 117 CYS A N 1
ATOM 917 C CA . CYS A 1 117 ? 5.615 -3.085 6.335 1.00 95.62 117 CYS A CA 1
ATOM 918 C C . CYS A 1 117 ? 5.109 -2.095 5.283 1.00 95.62 117 CYS A C 1
ATOM 920 O O . CYS A 1 117 ? 3.955 -2.166 4.852 1.00 95.62 117 CYS A O 1
ATOM 922 N N . HIS A 1 118 ? 5.993 -1.235 4.774 1.00 94.94 118 HIS A N 1
ATOM 923 C CA . HIS A 1 118 ? 5.624 -0.221 3.791 1.00 94.94 118 HIS A CA 1
ATOM 924 C C . HIS A 1 118 ? 5.137 -0.836 2.474 1.00 94.94 118 HIS A C 1
ATOM 926 O O . HIS A 1 118 ? 4.171 -0.355 1.881 1.00 94.94 118 HIS A O 1
ATOM 932 N N . GLY A 1 119 ? 5.746 -1.939 2.032 1.00 95.62 119 GLY A N 1
ATOM 933 C CA . GLY A 1 119 ? 5.275 -2.680 0.865 1.00 95.62 119 GLY A CA 1
ATOM 934 C C . GLY A 1 119 ? 3.864 -3.240 1.034 1.00 95.62 119 GLY A C 1
ATOM 935 O O . GLY A 1 119 ? 3.078 -3.222 0.085 1.00 95.62 119 GLY A O 1
ATOM 936 N N . SER A 1 120 ? 3.530 -3.724 2.232 1.00 97.19 120 SER A N 1
ATOM 937 C CA . SER A 1 120 ? 2.204 -4.270 2.539 1.00 97.19 120 SER A CA 1
ATOM 938 C C . SER A 1 120 ? 1.154 -3.163 2.577 1.00 97.19 120 SER A C 1
ATOM 940 O O . SER A 1 120 ? 0.077 -3.332 2.010 1.00 97.19 120 SER A O 1
ATOM 942 N N . ILE A 1 121 ? 1.491 -1.994 3.135 1.00 96.94 121 ILE A N 1
ATOM 943 C CA . ILE A 1 121 ? 0.623 -0.807 3.098 1.00 96.94 121 ILE A CA 1
ATOM 944 C C . ILE A 1 121 ? 0.392 -0.356 1.648 1.00 96.94 121 ILE A C 1
ATOM 946 O O . ILE A 1 121 ? -0.744 -0.119 1.242 1.00 96.94 121 ILE A O 1
ATOM 950 N N . MET A 1 122 ? 1.442 -0.306 0.820 1.00 95.00 122 MET A N 1
ATOM 951 C CA . MET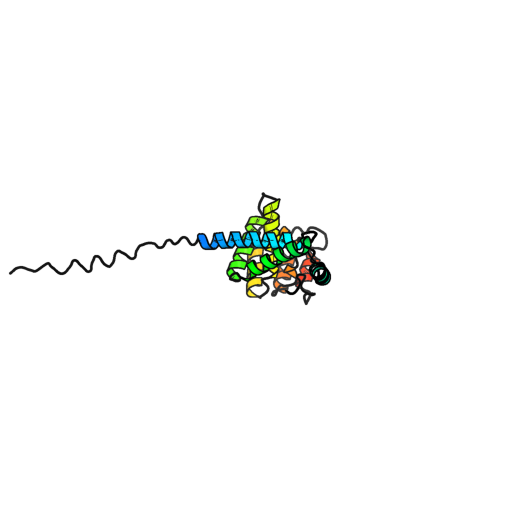 A 1 122 ? 1.307 0.010 -0.608 1.00 95.00 122 MET A CA 1
ATOM 952 C C . MET A 1 122 ? 0.393 -0.975 -1.347 1.00 95.00 122 MET A C 1
ATOM 954 O O . MET A 1 122 ? -0.371 -0.562 -2.222 1.00 95.00 122 MET A O 1
ATOM 958 N N . ALA A 1 123 ? 0.452 -2.265 -1.003 1.00 95.94 123 ALA A N 1
ATOM 959 C CA . ALA A 1 123 ? -0.353 -3.302 -1.641 1.00 95.94 123 ALA A CA 1
ATOM 960 C C . ALA A 1 123 ? -1.862 -3.157 -1.374 1.00 95.94 123 ALA A C 1
ATOM 962 O O . ALA A 1 123 ? -2.655 -3.662 -2.169 1.00 95.94 123 ALA A O 1
ATOM 963 N N . LEU A 1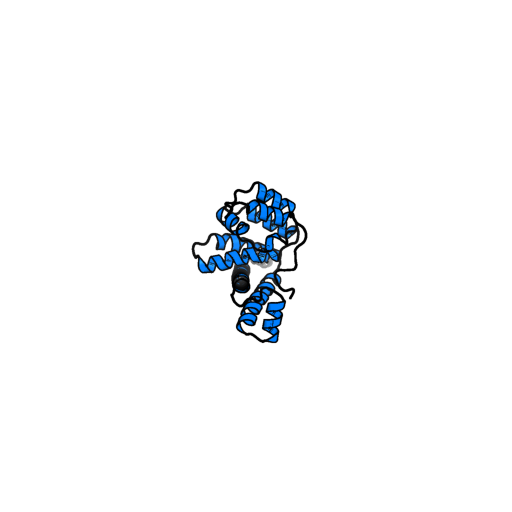 124 ? -2.279 -2.412 -0.337 1.00 96.50 124 LEU A N 1
ATOM 964 C CA . LEU A 1 124 ? -3.693 -2.087 -0.102 1.00 96.50 124 LEU A CA 1
ATOM 965 C C . LEU A 1 124 ? -4.336 -1.380 -1.305 1.00 96.50 124 LEU A C 1
ATOM 967 O O . LEU A 1 124 ? -5.534 -1.535 -1.533 1.00 96.50 124 LEU A O 1
ATOM 971 N N . TYR A 1 125 ? -3.545 -0.671 -2.124 1.00 94.31 125 TYR A N 1
ATOM 972 C CA . TYR A 1 125 ? -4.008 -0.011 -3.351 1.00 94.31 125 TYR A CA 1
ATOM 973 C C . TYR A 1 125 ? -4.759 -0.955 -4.304 1.00 94.31 125 TYR A C 1
ATOM 975 O O . TYR A 1 125 ? -5.663 -0.506 -5.008 1.00 94.31 125 TYR A O 1
ATOM 983 N N . PHE A 1 126 ? -4.406 -2.244 -4.316 1.00 94.31 126 PHE A N 1
ATOM 984 C CA . PHE A 1 126 ? -4.992 -3.248 -5.206 1.00 94.31 126 PHE A CA 1
ATOM 985 C C . PHE A 1 126 ? -6.374 -3.754 -4.771 1.00 94.31 126 PHE A C 1
ATOM 987 O O . PHE A 1 126 ? -7.038 -4.419 -5.558 1.00 94.31 126 PHE A O 1
ATOM 994 N N . TYR A 1 127 ? -6.812 -3.432 -3.553 1.00 94.62 127 TYR A N 1
ATOM 995 C CA . TYR A 1 127 ? -8.061 -3.919 -2.967 1.00 94.62 127 TYR A CA 1
ATOM 996 C C . TYR A 1 127 ? -8.990 -2.735 -2.706 1.00 94.62 127 TYR A C 1
ATOM 998 O O . TYR A 1 127 ? -8.881 -2.064 -1.674 1.00 94.62 127 TYR A O 1
ATOM 1006 N N . ASN A 1 128 ? -9.837 -2.414 -3.685 1.00 93.06 128 ASN A N 1
ATOM 1007 C CA . ASN A 1 128 ? -10.609 -1.169 -3.722 1.00 93.06 128 ASN A CA 1
ATOM 1008 C C . ASN A 1 128 ? -12.123 -1.352 -3.869 1.00 93.06 128 ASN A C 1
ATOM 1010 O O . ASN A 1 128 ? -12.827 -0.347 -3.943 1.00 93.06 128 ASN A O 1
ATOM 1014 N N . ASP A 1 129 ? -12.643 -2.578 -3.918 1.00 95.25 129 ASP A N 1
ATOM 1015 C CA . ASP A 1 129 ? -14.088 -2.774 -3.844 1.00 95.25 129 ASP A CA 1
ATOM 1016 C C . ASP A 1 129 ? -14.612 -2.541 -2.419 1.00 95.25 129 ASP A C 1
ATOM 1018 O O . ASP A 1 129 ? -13.857 -2.511 -1.444 1.00 95.25 129 ASP A O 1
ATOM 1022 N N . LYS A 1 130 ? -15.930 -2.359 -2.294 1.00 96.00 130 LYS A N 1
ATOM 1023 C CA . LYS A 1 130 ? -16.574 -2.028 -1.015 1.00 96.00 130 LYS A CA 1
ATOM 1024 C C . LYS A 1 130 ? -16.318 -3.068 0.075 1.00 96.00 130 LYS A C 1
ATOM 1026 O O . LYS A 1 130 ? -16.134 -2.675 1.223 1.00 96.00 130 LYS A O 1
ATOM 1031 N N . ASN A 1 131 ? -16.298 -4.359 -0.260 1.00 97.00 131 ASN A N 1
ATOM 1032 C CA . ASN A 1 131 ? -16.146 -5.427 0.727 1.00 97.00 131 ASN A CA 1
ATOM 1033 C C . ASN A 1 131 ? -14.714 -5.459 1.262 1.00 97.00 131 ASN A C 1
ATOM 1035 O O . ASN A 1 131 ? -14.502 -5.516 2.477 1.00 97.00 131 ASN A O 1
ATOM 1039 N N . HIS A 1 132 ? -13.727 -5.369 0.367 1.00 97.31 132 HIS A N 1
ATOM 1040 C CA . HIS A 1 132 ? -12.328 -5.251 0.773 1.00 97.31 132 HIS A CA 1
ATOM 1041 C C . HIS A 1 132 ? -12.076 -3.985 1.572 1.00 97.31 132 HIS A C 1
ATOM 1043 O O . HIS A 1 132 ? -11.388 -4.043 2.586 1.00 97.31 132 HIS A O 1
ATOM 1049 N N . ASP A 1 133 ? -12.654 -2.859 1.166 1.00 96.44 133 ASP A N 1
ATOM 1050 C CA . ASP A 1 133 ? -12.441 -1.590 1.850 1.00 96.44 133 ASP A CA 1
ATOM 1051 C C . ASP A 1 133 ? -13.034 -1.585 3.268 1.00 96.44 133 ASP A C 1
ATOM 1053 O O . ASP A 1 133 ? -12.378 -1.151 4.216 1.00 96.44 133 ASP A O 1
ATOM 1057 N N . THR A 1 134 ? -14.226 -2.167 3.455 1.00 97.69 134 THR A N 1
ATOM 1058 C CA . THR A 1 134 ? -14.804 -2.409 4.788 1.00 97.69 134 THR A CA 1
ATOM 1059 C C . THR A 1 134 ? -13.896 -3.292 5.641 1.00 97.69 134 THR A C 1
ATOM 1061 O O . THR A 1 134 ? -13.651 -2.974 6.808 1.00 97.69 134 THR A O 1
ATOM 1064 N N . LYS A 1 135 ? -13.356 -4.377 5.071 1.00 98.19 135 LYS A N 1
ATOM 1065 C CA . LYS A 1 135 ? -12.427 -5.267 5.777 1.00 98.19 135 LYS A CA 1
ATOM 1066 C C . LYS A 1 135 ? -11.163 -4.521 6.204 1.00 98.19 135 LYS A C 1
ATOM 1068 O O . LYS A 1 135 ? -10.820 -4.566 7.382 1.00 98.19 135 LYS A O 1
ATOM 1073 N N . ILE A 1 136 ? -10.534 -3.774 5.296 1.00 98.12 136 ILE A N 1
ATOM 1074 C CA . ILE A 1 136 ? -9.333 -2.971 5.571 1.00 98.12 136 ILE A CA 1
ATOM 1075 C C . ILE A 1 136 ? -9.592 -1.984 6.714 1.00 98.12 136 ILE A C 1
ATOM 1077 O O . ILE A 1 136 ? -8.829 -1.962 7.680 1.00 98.12 136 ILE A O 1
ATOM 1081 N N . LEU A 1 137 ? -10.685 -1.215 6.646 1.00 97.62 137 LEU A N 1
ATOM 1082 C CA . LEU A 1 137 ? -11.047 -0.261 7.695 1.00 97.62 137 LEU A CA 1
ATOM 1083 C C . LEU A 1 137 ? -11.262 -0.956 9.044 1.00 97.62 137 LEU A C 1
ATOM 1085 O O . LEU A 1 137 ? -10.752 -0.496 10.065 1.00 97.62 137 LEU A O 1
ATOM 1089 N N . SER A 1 138 ? -11.999 -2.071 9.058 1.00 98.06 138 SER A N 1
ATOM 1090 C CA . SER A 1 138 ? -12.285 -2.814 10.289 1.00 98.06 138 SER A CA 1
ATOM 1091 C C . SER A 1 138 ? -11.020 -3.370 10.947 1.00 98.06 138 SER A C 1
ATOM 1093 O O . SER A 1 138 ? -10.870 -3.273 12.162 1.00 98.06 138 SER A O 1
ATOM 1095 N N . THR A 1 139 ? -10.080 -3.888 10.154 1.00 98.25 139 THR A N 1
ATOM 1096 C CA . THR A 1 139 ? -8.823 -4.432 10.668 1.00 98.25 139 THR A CA 1
ATOM 1097 C C . THR A 1 139 ? -7.903 -3.321 11.172 1.00 98.25 139 THR A C 1
ATOM 1099 O O . THR A 1 139 ? -7.383 -3.428 12.279 1.00 98.25 139 THR A O 1
ATOM 1102 N N . ILE A 1 140 ? -7.760 -2.215 10.429 1.00 97.12 140 ILE A N 1
ATOM 1103 C CA . ILE A 1 140 ? -6.896 -1.091 10.832 1.00 97.12 140 ILE A CA 1
ATOM 1104 C C . ILE A 1 140 ? -7.389 -0.418 12.120 1.00 97.12 140 ILE A C 1
ATOM 1106 O O . ILE A 1 140 ? -6.571 -0.021 12.949 1.00 97.12 140 ILE A O 1
ATOM 1110 N N . LYS A 1 141 ? -8.708 -0.347 12.343 1.00 97.12 141 LYS A N 1
ATOM 1111 C CA . LYS A 1 141 ? -9.287 0.114 13.619 1.00 97.12 141 LYS A CA 1
ATOM 1112 C C . LYS A 1 141 ? -8.757 -0.665 14.826 1.00 97.12 141 LYS A C 1
ATOM 1114 O O . LYS A 1 141 ? -8.552 -0.068 15.882 1.00 97.12 141 LYS A O 1
ATOM 1119 N N . GLY A 1 142 ? -8.524 -1.968 14.656 1.00 96.88 142 GLY A N 1
ATOM 1120 C CA . GLY A 1 142 ? -8.022 -2.867 15.697 1.00 96.88 142 GLY A CA 1
ATOM 1121 C C . GLY A 1 142 ? -6.508 -2.817 15.923 1.00 96.88 142 GLY A C 1
ATOM 1122 O O . GLY A 1 142 ? -6.025 -3.430 16.872 1.00 96.88 142 GLY A O 1
ATOM 1123 N N . TYR A 1 143 ? -5.745 -2.111 15.085 1.00 97.00 143 TYR A N 1
ATOM 1124 C CA . TYR A 1 143 ? -4.302 -1.975 15.279 1.00 97.00 143 TYR A CA 1
ATOM 1125 C C . TYR A 1 143 ? -3.947 -1.025 16.425 1.00 97.00 143 TYR A C 1
ATOM 1127 O O . TYR A 1 143 ? -4.731 -0.167 16.829 1.00 97.00 143 TYR A O 1
ATOM 1135 N N . ASN A 1 144 ? -2.731 -1.174 16.955 1.00 96.00 144 ASN A N 1
ATOM 1136 C CA . ASN A 1 144 ? -2.200 -0.253 17.954 1.00 96.00 144 ASN A CA 1
ATOM 1137 C C . ASN A 1 144 ? -1.879 1.123 17.325 1.00 96.00 144 ASN A C 1
ATOM 1139 O O . ASN A 1 144 ? -1.801 1.273 16.101 1.00 96.00 144 ASN A O 1
ATOM 1143 N N . LYS A 1 145 ? -1.670 2.132 18.178 1.00 95.19 145 LYS A N 1
ATOM 1144 C CA . LYS A 1 145 ? -1.369 3.506 17.749 1.00 95.19 145 LYS A CA 1
ATOM 1145 C C . LYS A 1 145 ? -0.117 3.590 16.870 1.00 95.19 145 LYS A C 1
ATOM 1147 O O . LYS A 1 145 ? -0.129 4.302 15.873 1.00 95.19 145 LYS A O 1
ATOM 1152 N N . THR A 1 146 ? 0.929 2.828 17.189 1.00 94.25 146 THR A N 1
ATOM 1153 C CA . THR A 1 146 ? 2.187 2.803 16.425 1.00 94.25 146 THR A CA 1
ATOM 1154 C C . THR A 1 146 ? 1.958 2.423 14.964 1.00 94.25 146 THR A C 1
ATOM 1156 O O . THR A 1 146 ? 2.344 3.170 14.067 1.00 94.25 146 THR A O 1
ATOM 1159 N N . ILE A 1 147 ? 1.257 1.316 14.706 1.00 95.88 147 ILE A N 1
ATOM 1160 C CA . ILE A 1 147 ? 0.937 0.885 13.341 1.00 95.88 147 ILE A CA 1
ATOM 1161 C C . ILE A 1 147 ? 0.036 1.911 12.652 1.00 95.88 147 ILE A C 1
ATOM 1163 O O . ILE A 1 147 ? 0.269 2.235 11.490 1.00 95.88 147 ILE A O 1
ATOM 1167 N N . LYS A 1 148 ? -0.987 2.436 13.343 1.00 96.06 148 LYS A N 1
ATOM 1168 C CA . LYS A 1 148 ? -1.877 3.459 12.771 1.00 96.06 148 LYS A CA 1
ATOM 1169 C C . LYS A 1 148 ? -1.083 4.689 12.321 1.00 96.06 148 LYS A C 1
ATOM 1171 O O . LYS A 1 148 ? -1.261 5.125 11.187 1.00 96.06 148 LYS A O 1
ATOM 1176 N N . ASN A 1 149 ? -0.162 5.188 13.145 1.00 95.19 149 ASN A N 1
ATOM 1177 C CA . ASN A 1 149 ? 0.714 6.305 12.782 1.00 95.19 149 ASN A CA 1
ATOM 1178 C C . ASN A 1 149 ? 1.507 5.995 11.504 1.00 95.19 149 ASN A C 1
ATOM 1180 O O . ASN A 1 149 ? 1.475 6.780 10.561 1.00 95.19 149 ASN A O 1
ATOM 1184 N N . ILE A 1 150 ? 2.133 4.815 11.417 1.00 94.56 150 ILE A N 1
ATOM 1185 C CA . ILE A 1 150 ? 2.872 4.397 10.215 1.00 94.56 150 ILE A CA 1
ATOM 1186 C C . ILE A 1 150 ? 1.951 4.362 8.987 1.00 94.56 150 ILE A C 1
ATOM 1188 O O . ILE A 1 150 ? 2.303 4.882 7.930 1.00 94.56 150 ILE A O 1
ATOM 1192 N N . ILE A 1 151 ? 0.759 3.779 9.108 1.00 95.25 151 ILE A N 1
ATOM 1193 C CA . ILE A 1 151 ? -0.191 3.662 7.996 1.00 95.25 151 ILE A CA 1
ATOM 1194 C C . ILE A 1 151 ? -0.602 5.034 7.453 1.00 95.25 151 ILE A C 1
ATOM 1196 O O . ILE A 1 151 ? -0.673 5.190 6.233 1.00 95.25 151 ILE A O 1
ATOM 1200 N N . PHE A 1 152 ? -0.893 5.999 8.329 1.00 94.12 152 PHE A N 1
ATOM 1201 C CA . PHE A 1 152 ? -1.499 7.274 7.934 1.00 94.12 152 PHE A CA 1
ATOM 1202 C C . PHE A 1 152 ? -0.499 8.397 7.658 1.00 94.12 152 PHE A C 1
ATOM 1204 O O . PHE A 1 152 ? -0.818 9.285 6.871 1.00 94.12 152 PHE A O 1
ATOM 1211 N N . ASN A 1 153 ? 0.705 8.344 8.228 1.00 91.75 153 ASN A N 1
ATOM 1212 C CA . ASN A 1 153 ? 1.735 9.358 7.983 1.00 91.75 153 ASN A CA 1
ATOM 1213 C C . ASN A 1 153 ? 2.582 9.079 6.735 1.00 91.75 153 ASN A C 1
ATOM 1215 O O . ASN A 1 153 ? 3.314 9.945 6.265 1.00 91.75 153 ASN A O 1
ATOM 1219 N N . ASN A 1 154 ? 2.464 7.891 6.143 1.00 81.25 154 ASN A N 1
ATOM 1220 C CA . ASN A 1 154 ? 3.125 7.599 4.881 1.00 81.25 154 ASN A CA 1
ATOM 1221 C C . ASN A 1 154 ? 2.167 7.887 3.720 1.00 81.25 154 ASN A C 1
ATOM 1223 O O . ASN A 1 154 ? 1.157 7.201 3.570 1.00 81.25 154 ASN A O 1
ATOM 1227 N N . GLY A 1 155 ? 2.503 8.892 2.898 1.00 68.75 155 GLY A N 1
ATOM 1228 C CA . GLY A 1 155 ? 1.739 9.397 1.742 1.00 68.75 155 GLY A CA 1
ATOM 1229 C C . GLY A 1 155 ? 1.584 8.403 0.583 1.00 68.75 155 GLY A C 1
ATOM 1230 O O . GLY A 1 155 ? 1.918 8.681 -0.568 1.00 68.75 155 GLY A O 1
ATOM 1231 N N . PHE A 1 156 ? 1.112 7.199 0.877 1.00 77.75 156 PHE A N 1
ATOM 1232 C CA . PHE A 1 156 ? 0.922 6.140 -0.088 1.00 77.75 156 PHE A CA 1
ATOM 1233 C C . PHE A 1 156 ? -0.364 6.338 -0.886 1.00 77.75 156 PHE A C 1
ATOM 1235 O O . PHE A 1 156 ? -1.411 6.734 -0.384 1.00 77.75 156 PHE A O 1
ATOM 1242 N N . SER A 1 157 ? -0.312 5.931 -2.151 1.00 81.88 157 SER A N 1
ATOM 1243 C CA . SER A 1 157 ? -1.401 6.110 -3.115 1.00 81.88 157 SER A CA 1
ATOM 1244 C C . SER A 1 157 ? -2.690 5.349 -2.772 1.00 81.88 157 SER A C 1
ATOM 1246 O O . SER A 1 157 ? -3.706 5.560 -3.431 1.00 81.88 157 SER A O 1
ATOM 1248 N N . TRP A 1 158 ? -2.678 4.444 -1.784 1.00 88.38 158 TRP A N 1
ATOM 1249 C CA . TRP A 1 158 ? -3.836 3.606 -1.456 1.00 88.38 158 TRP A CA 1
ATOM 1250 C C . TRP A 1 158 ? -5.035 4.420 -0.949 1.00 88.38 158 TRP A C 1
ATOM 1252 O O . TRP A 1 158 ? -6.164 4.037 -1.259 1.00 88.38 158 TRP A O 1
ATOM 1262 N N . PHE A 1 159 ? -4.813 5.575 -0.305 1.00 89.44 159 PHE A N 1
ATOM 1263 C CA . PHE A 1 159 ? -5.874 6.501 0.122 1.00 89.44 159 PHE A CA 1
ATOM 1264 C C . PHE A 1 159 ? -6.757 6.988 -1.038 1.00 89.44 159 PHE A C 1
ATOM 1266 O O . PHE A 1 159 ? -7.958 7.186 -0.876 1.00 89.44 159 PHE A O 1
ATOM 1273 N N . HIS A 1 160 ? -6.182 7.137 -2.234 1.00 86.88 160 HIS A N 1
ATOM 1274 C CA . HIS A 1 160 ? -6.881 7.693 -3.398 1.00 86.88 160 HIS A CA 1
ATOM 1275 C C . HIS A 1 160 ? -7.856 6.707 -4.058 1.00 86.88 160 HIS A C 1
ATOM 1277 O O . HIS A 1 160 ? -8.671 7.110 -4.886 1.00 86.88 160 HIS A O 1
ATOM 1283 N N . ASN A 1 161 ? -7.771 5.417 -3.719 1.00 87.56 161 ASN A N 1
ATOM 1284 C CA . ASN A 1 161 ? -8.506 4.343 -4.388 1.00 87.56 161 ASN A CA 1
ATOM 1285 C C . ASN A 1 161 ? -9.397 3.569 -3.404 1.00 87.56 161 ASN A C 1
ATOM 1287 O O . ASN A 1 161 ? -9.327 2.346 -3.327 1.00 87.56 161 ASN A O 1
ATOM 1291 N N . ARG A 1 162 ? -10.155 4.291 -2.576 1.00 92.06 162 ARG A N 1
ATOM 1292 C CA . ARG A 1 162 ? -11.012 3.742 -1.512 1.00 92.06 162 ARG A CA 1
ATOM 1293 C C . ARG A 1 162 ? -12.474 3.872 -1.922 1.00 92.06 162 ARG A C 1
ATOM 1295 O O . ARG A 1 162 ? -12.861 4.915 -2.453 1.00 92.06 162 ARG A O 1
ATOM 1302 N N . ALA A 1 163 ? -13.276 2.836 -1.695 1.00 92.88 163 ALA A N 1
ATOM 1303 C CA . ALA A 1 163 ? -14.689 2.825 -2.075 1.00 92.88 163 ALA A CA 1
ATOM 1304 C C . ALA A 1 163 ? -15.578 3.513 -1.031 1.00 92.88 163 ALA A C 1
ATOM 1306 O O . ALA A 1 163 ? -16.506 4.237 -1.390 1.00 92.88 163 ALA A O 1
ATOM 1307 N N . ASN A 1 164 ? -15.275 3.332 0.254 1.00 93.62 164 ASN A N 1
ATOM 1308 C CA . ASN A 1 164 ? -16.058 3.832 1.382 1.00 93.62 164 ASN A CA 1
ATOM 1309 C C . ASN A 1 164 ? -15.427 5.113 1.951 1.00 93.62 164 ASN A C 1
ATOM 1311 O O . ASN A 1 164 ? -15.088 5.214 3.128 1.00 93.62 164 ASN A O 1
ATOM 1315 N N . LYS A 1 165 ? -15.242 6.108 1.079 1.00 92.69 165 LYS A N 1
ATOM 1316 C CA . LYS A 1 165 ? -14.551 7.380 1.359 1.00 92.69 165 LYS A CA 1
ATOM 1317 C C . LYS A 1 165 ? -15.027 8.096 2.627 1.00 92.69 165 LYS A C 1
ATOM 1319 O O . LYS A 1 165 ? -14.210 8.518 3.442 1.00 92.69 165 LYS A O 1
ATOM 1324 N N . ASN A 1 166 ? -16.342 8.197 2.808 1.00 94.12 166 ASN A N 1
ATOM 1325 C CA . ASN A 1 166 ? -16.929 8.873 3.965 1.00 94.12 166 ASN A CA 1
ATOM 1326 C C . ASN A 1 166 ? -16.631 8.136 5.276 1.00 94.12 166 ASN A C 1
ATOM 1328 O O . ASN A 1 166 ? -16.360 8.782 6.283 1.00 94.12 166 ASN A O 1
ATOM 1332 N N . ASP A 1 167 ? -16.622 6.802 5.267 1.00 95.94 167 ASP A N 1
ATOM 1333 C CA . ASP A 1 167 ? -16.342 6.009 6.469 1.00 95.94 167 ASP A CA 1
ATOM 1334 C C . ASP A 1 167 ? -14.896 6.198 6.928 1.00 95.94 167 ASP A C 1
ATOM 1336 O O . ASP A 1 167 ? -14.633 6.340 8.123 1.00 95.94 167 ASP A O 1
ATOM 1340 N N . TRP A 1 168 ? -13.964 6.261 5.975 1.00 95.75 168 TRP A N 1
ATOM 1341 C CA . TRP A 1 168 ? -12.567 6.586 6.241 1.00 95.75 168 TRP A CA 1
ATOM 1342 C C . TRP A 1 168 ? -12.390 8.001 6.789 1.00 95.75 168 TRP A C 1
ATOM 1344 O O . TRP A 1 168 ? -11.722 8.180 7.807 1.00 95.75 168 TRP A O 1
ATOM 1354 N N . ALA A 1 169 ? -13.011 8.998 6.157 1.00 94.88 169 ALA A N 1
ATOM 1355 C CA . ALA A 1 169 ? -12.955 10.379 6.627 1.00 94.88 169 ALA A CA 1
ATOM 1356 C C . ALA A 1 169 ? -13.516 10.508 8.055 1.00 94.88 169 ALA A C 1
ATOM 1358 O O . ALA A 1 169 ? -12.857 11.073 8.924 1.00 94.88 169 ALA A O 1
ATOM 1359 N N . ASN A 1 170 ? -14.680 9.910 8.324 1.00 96.06 170 ASN A N 1
ATOM 1360 C CA . ASN A 1 170 ? -15.317 9.902 9.644 1.00 96.06 170 ASN A CA 1
ATOM 1361 C C . ASN A 1 170 ? -14.490 9.166 10.702 1.00 96.06 170 ASN A C 1
ATOM 1363 O O . ASN A 1 170 ? -14.475 9.553 11.866 1.00 96.06 170 ASN A O 1
ATOM 1367 N N . TYR A 1 171 ? -13.801 8.095 10.321 1.00 96.69 171 TYR A N 1
ATOM 1368 C CA . TYR A 1 171 ? -12.887 7.412 11.225 1.00 96.69 171 TYR A CA 1
ATOM 1369 C C . TYR A 1 171 ? -11.718 8.325 11.622 1.00 96.69 171 TYR A C 1
ATOM 1371 O O . TYR A 1 171 ? -11.441 8.510 12.806 1.00 96.69 171 TYR A O 1
ATOM 1379 N N . LEU A 1 172 ? -11.082 8.966 10.640 1.00 95.12 172 LEU A N 1
ATOM 1380 C CA . LEU A 1 172 ? -9.902 9.798 10.864 1.00 95.12 172 LEU A CA 1
ATOM 1381 C C . LEU A 1 172 ? -10.186 11.101 11.618 1.00 95.12 172 LEU A C 1
ATOM 1383 O O . LEU A 1 172 ? -9.265 11.669 12.201 1.00 95.12 172 LEU A O 1
ATOM 1387 N N . THR A 1 173 ? -11.429 11.593 11.658 1.00 94.50 173 THR A N 1
ATOM 1388 C CA . THR A 1 173 ? -11.763 12.777 12.470 1.00 94.50 173 THR A CA 1
ATOM 1389 C C . THR A 1 173 ? -11.608 12.516 13.967 1.00 94.50 173 THR A C 1
ATOM 1391 O O . THR A 1 173 ? -11.170 13.422 14.679 1.00 94.50 173 THR A O 1
ATOM 1394 N N . SER A 1 174 ? -11.900 11.298 14.429 1.00 92.31 174 SER A N 1
ATOM 1395 C CA . SER A 1 174 ? -11.943 10.934 15.854 1.00 92.31 174 SER A CA 1
ATOM 1396 C C . SER A 1 174 ? -10.763 10.087 16.334 1.00 92.31 174 SER A C 1
ATOM 1398 O O . SER A 1 174 ? -10.490 10.069 17.531 1.00 92.31 174 SER A O 1
ATOM 1400 N N . GLU A 1 175 ? -10.055 9.408 15.431 1.00 95.00 175 GLU A N 1
ATOM 1401 C CA . GLU A 1 175 ? -8.935 8.538 15.795 1.00 95.00 175 GLU A CA 1
ATOM 1402 C C . GLU A 1 175 ? -7.711 9.324 16.312 1.00 95.00 175 GLU A C 1
ATOM 1404 O O . GLU A 1 175 ? -7.373 10.405 15.810 1.00 95.00 175 GLU A O 1
ATOM 1409 N N . ASP A 1 176 ? -7.026 8.750 17.306 1.00 94.06 176 ASP A N 1
ATOM 1410 C CA . ASP A 1 176 ? -5.826 9.314 17.928 1.00 94.06 176 ASP A CA 1
ATOM 1411 C C . ASP A 1 176 ? -4.560 8.892 17.163 1.00 94.06 176 ASP A C 1
ATOM 1413 O O . ASP A 1 176 ? -3.860 7.944 17.525 1.00 94.06 176 ASP A O 1
ATOM 1417 N N . ILE A 1 177 ? -4.278 9.612 16.077 1.00 94.00 177 ILE A N 1
ATOM 1418 C CA . ILE A 1 177 ? -3.047 9.485 15.285 1.00 94.00 177 ILE A CA 1
ATOM 1419 C C . ILE A 1 177 ? -2.096 10.625 15.657 1.00 94.00 177 ILE A C 1
ATOM 1421 O O . ILE A 1 177 ? -2.483 11.796 15.663 1.00 94.00 177 ILE A O 1
ATOM 1425 N N . SER A 1 178 ? -0.836 10.287 15.929 1.00 95.38 178 SER A N 1
ATOM 1426 C CA . SER A 1 178 ? 0.243 11.270 16.067 1.00 95.38 178 SER A CA 1
ATOM 1427 C C . SER A 1 178 ? 0.709 11.686 14.677 1.00 95.38 178 SER A C 1
ATOM 1429 O O . SER A 1 178 ? 1.558 11.029 14.083 1.00 95.38 178 SER A O 1
ATOM 1431 N N . TRP A 1 179 ? 0.106 12.740 14.136 1.00 93.69 179 TRP A N 1
ATOM 1432 C CA . TRP A 1 179 ? 0.431 13.259 12.808 1.00 93.69 179 TRP A CA 1
ATOM 1433 C C . TRP A 1 179 ? 1.834 13.873 12.773 1.00 93.69 179 TRP A C 1
ATOM 1435 O O . TRP A 1 179 ? 2.200 14.612 13.685 1.00 93.69 179 TRP A O 1
ATOM 1445 N N . ASP A 1 180 ? 2.593 13.586 11.713 1.00 90.50 180 ASP A N 1
ATOM 1446 C CA . ASP A 1 180 ? 3.998 14.008 11.596 1.00 90.50 180 ASP A CA 1
ATOM 1447 C C . ASP A 1 180 ? 4.170 15.535 11.500 1.00 90.50 180 ASP A C 1
ATOM 1449 O O . ASP A 1 180 ? 5.220 16.061 11.865 1.00 90.50 180 ASP A O 1
ATOM 1453 N N . HIS A 1 181 ? 3.165 16.261 11.000 1.00 89.31 181 HIS A N 1
ATOM 1454 C CA . HIS A 1 181 ? 3.197 17.719 10.900 1.00 89.31 181 HIS A CA 1
ATOM 1455 C C . HIS A 1 181 ? 1.801 18.345 11.005 1.00 89.31 181 HIS A C 1
ATOM 1457 O O . HIS A 1 181 ? 0.759 17.692 10.884 1.00 89.31 181 HIS A O 1
ATOM 1463 N N . GLU A 1 182 ? 1.780 19.655 11.253 1.00 86.69 182 GLU A N 1
ATOM 1464 C CA . GLU A 1 182 ? 0.551 20.438 11.254 1.00 86.69 182 GLU A CA 1
ATOM 1465 C C . GLU A 1 182 ? -0.100 20.377 9.863 1.00 86.69 182 GLU A C 1
ATOM 1467 O O . GLU A 1 182 ? 0.540 20.637 8.849 1.00 86.69 182 GLU A O 1
ATOM 1472 N N . GLY A 1 183 ? -1.378 19.998 9.810 1.00 87.81 183 GLY A N 1
ATOM 1473 C CA . GLY A 1 183 ? -2.138 19.901 8.560 1.00 87.81 183 GLY A CA 1
ATOM 1474 C C . GLY A 1 183 ? -2.280 18.493 7.972 1.00 87.81 183 GLY A C 1
ATOM 1475 O O . GLY A 1 183 ? -3.294 18.262 7.309 1.00 87.81 183 GLY A O 1
ATOM 1476 N N . SER A 1 184 ? -1.407 17.521 8.288 1.00 91.19 184 SER A N 1
ATOM 1477 C CA . SER A 1 184 ? -1.451 16.177 7.664 1.00 91.19 184 SER A CA 1
ATOM 1478 C C . SER A 1 184 ? -2.803 15.487 7.842 1.00 91.19 184 SER A C 1
ATOM 1480 O O . SER A 1 184 ? -3.347 14.903 6.907 1.00 91.19 184 SER A O 1
ATOM 1482 N N . LYS A 1 185 ? -3.409 15.622 9.031 1.00 93.44 185 LYS A N 1
ATOM 1483 C CA . LYS A 1 185 ? -4.756 15.102 9.311 1.00 93.44 185 LYS A CA 1
ATOM 1484 C C . LYS A 1 185 ? -5.778 15.595 8.288 1.00 93.44 185 LYS A C 1
ATOM 1486 O O . LYS A 1 185 ? -6.565 14.816 7.753 1.00 93.44 185 LYS A O 1
ATOM 1491 N N . LYS A 1 186 ? -5.780 16.906 8.039 1.00 92.62 186 LYS A N 1
ATOM 1492 C CA . LYS A 1 186 ? -6.720 17.558 7.124 1.00 92.62 186 LYS A CA 1
ATOM 1493 C C . LYS A 1 186 ? -6.451 17.127 5.687 1.00 92.62 186 LYS A C 1
ATOM 1495 O O . LYS A 1 186 ? -7.400 16.856 4.961 1.00 92.62 186 LYS A O 1
ATOM 1500 N N . GLU A 1 187 ? -5.186 17.031 5.291 1.00 90.81 187 GLU A N 1
ATOM 1501 C CA . GLU A 1 187 ? -4.790 16.570 3.959 1.00 90.81 187 GLU A CA 1
ATOM 1502 C C . GLU A 1 187 ? -5.267 15.144 3.686 1.00 90.81 187 GLU A C 1
ATOM 1504 O O . GLU A 1 187 ? -5.952 14.912 2.691 1.00 90.81 187 GLU A O 1
ATOM 1509 N N . VAL A 1 188 ? -4.998 14.207 4.599 1.00 91.56 188 VAL A N 1
ATOM 1510 C CA . VAL A 1 188 ? -5.425 12.811 4.446 1.00 91.56 188 VAL A CA 1
ATOM 1511 C C . VAL A 1 188 ? -6.950 12.707 4.400 1.00 91.56 188 VAL A C 1
ATOM 1513 O O . VAL A 1 188 ? -7.484 12.069 3.494 1.00 91.56 188 VAL A O 1
ATOM 1516 N N . ILE A 1 189 ? -7.677 13.382 5.299 1.00 92.62 189 ILE A N 1
ATOM 1517 C CA . ILE A 1 189 ? -9.151 13.422 5.261 1.00 92.62 189 ILE A CA 1
ATOM 1518 C C . ILE A 1 189 ? -9.655 13.972 3.918 1.00 92.62 189 ILE A C 1
ATOM 1520 O O . ILE A 1 189 ? -10.560 13.394 3.313 1.00 92.62 189 ILE A O 1
ATOM 1524 N N . ASN A 1 190 ? -9.049 15.048 3.413 1.00 91.44 190 ASN A N 1
ATOM 1525 C CA . ASN A 1 190 ? -9.421 15.631 2.127 1.00 91.44 190 ASN A CA 1
ATOM 1526 C C . ASN A 1 190 ? -9.165 14.669 0.960 1.00 91.44 190 ASN A C 1
ATOM 1528 O O . ASN A 1 190 ? -9.981 14.627 0.038 1.00 91.44 190 ASN A O 1
ATOM 1532 N N . ILE A 1 191 ? -8.096 13.864 0.997 1.00 89.38 191 ILE A N 1
ATOM 1533 C CA . ILE A 1 191 ? -7.830 12.842 -0.028 1.00 89.38 191 ILE A CA 1
ATOM 1534 C C . ILE A 1 191 ? -8.999 11.856 -0.111 1.00 89.38 191 ILE A C 1
ATOM 1536 O O . ILE A 1 191 ? -9.462 11.558 -1.214 1.00 89.38 191 ILE A O 1
ATOM 1540 N N . PHE A 1 192 ? -9.521 11.398 1.031 1.00 90.44 192 PHE A N 1
ATOM 1541 C CA . PHE A 1 192 ? -10.694 10.525 1.041 1.00 90.44 192 PHE A CA 1
ATOM 1542 C C . PHE A 1 192 ? -11.941 11.237 0.502 1.00 90.44 192 PHE A C 1
ATOM 1544 O O . PHE A 1 192 ? -12.685 10.632 -0.259 1.00 90.44 192 PHE A O 1
ATOM 1551 N N . LEU A 1 193 ? -12.170 12.511 0.835 1.00 89.25 193 LEU A N 1
ATOM 1552 C CA . LEU A 1 193 ? -13.396 13.233 0.455 1.00 89.25 193 LEU A CA 1
ATOM 1553 C C . LEU A 1 193 ? -13.418 13.773 -0.993 1.00 89.25 193 LEU A C 1
ATOM 1555 O O . LEU A 1 193 ? -14.4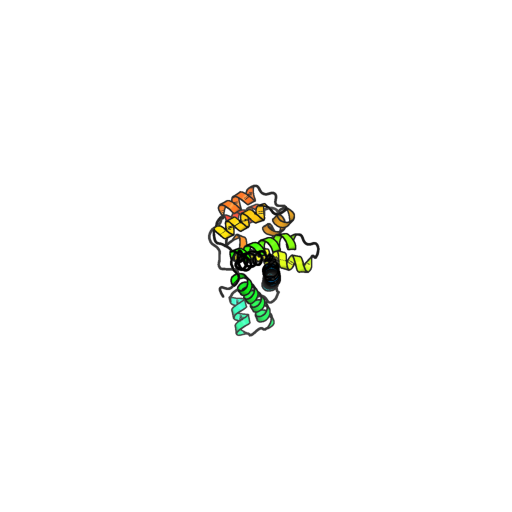90 14.071 -1.518 1.00 89.25 193 LEU A O 1
ATOM 1559 N N . SER A 1 194 ? -12.272 13.873 -1.669 1.00 84.25 194 SER A N 1
ATOM 1560 C CA . SER A 1 194 ? -12.160 14.370 -3.057 1.00 84.25 194 SER A CA 1
ATOM 1561 C C . SER A 1 194 ? -12.472 13.281 -4.111 1.00 84.25 194 SER A C 1
ATOM 1563 O O . SER A 1 194 ? -12.241 12.096 -3.862 1.00 84.25 194 SER A O 1
ATOM 1565 N N . SER A 1 195 ? -12.953 13.625 -5.323 1.00 55.62 195 SER A N 1
ATOM 1566 C CA . SER A 1 195 ? -13.178 12.662 -6.436 1.00 55.62 195 SER A CA 1
ATOM 1567 C C . SER A 1 195 ? -12.804 13.223 -7.829 1.00 55.62 195 SER A C 1
ATOM 1569 O O . SER A 1 195 ? -13.085 14.400 -8.043 1.00 55.62 195 SER A O 1
ATOM 1571 N N . PRO A 1 196 ? -12.303 12.422 -8.809 1.00 55.44 196 PRO A N 1
ATOM 1572 C CA . PRO A 1 196 ? -11.687 11.094 -8.725 1.00 55.44 196 PRO A CA 1
ATOM 1573 C C . PRO A 1 196 ? -10.160 11.106 -8.959 1.00 55.44 196 PRO A C 1
ATOM 1575 O O . PRO A 1 196 ? -9.563 12.113 -9.331 1.00 55.44 196 PRO A O 1
ATOM 1578 N N . ALA A 1 197 ? -9.562 9.936 -8.711 1.00 51.66 197 ALA A N 1
ATOM 1579 C CA . ALA A 1 197 ? -8.153 9.592 -8.872 1.00 51.66 197 ALA A CA 1
ATOM 1580 C C . ALA A 1 197 ? -7.549 10.140 -10.175 1.00 51.66 197 ALA A C 1
ATOM 1582 O O . ALA A 1 197 ? -7.941 9.712 -11.262 1.00 51.66 197 ALA A O 1
ATOM 1583 N N . SER A 1 198 ? -6.570 11.044 -10.064 1.00 41.03 198 SER A N 1
ATOM 1584 C CA . SER A 1 198 ? -5.663 11.288 -11.182 1.00 41.03 198 SER A CA 1
ATOM 1585 C C . SER A 1 198 ? -4.925 9.988 -11.496 1.00 41.03 198 SER A C 1
ATOM 1587 O O . SER A 1 198 ? -4.720 9.146 -10.615 1.00 41.03 198 SER A O 1
ATOM 1589 N N . ASP A 1 199 ? -4.627 9.813 -12.778 1.00 43.59 199 ASP A N 1
ATOM 1590 C CA . ASP A 1 199 ? -4.106 8.601 -13.390 1.00 43.59 199 ASP A CA 1
ATOM 1591 C C . ASP A 1 199 ? -3.134 7.814 -12.509 1.00 43.59 199 ASP A C 1
ATOM 1593 O O . ASP A 1 199 ? -2.275 8.361 -11.818 1.00 43.59 199 ASP A O 1
ATOM 1597 N N . SER A 1 200 ? -3.311 6.494 -12.533 1.00 45.31 200 SER A N 1
ATOM 1598 C CA . SER A 1 200 ? -2.550 5.538 -11.745 1.00 45.31 200 SER A CA 1
ATOM 1599 C C . SER A 1 200 ? -1.062 5.905 -11.680 1.00 45.31 200 SER A C 1
ATOM 1601 O O . SER A 1 200 ? -0.360 5.874 -12.684 1.00 45.31 200 SER A O 1
ATOM 1603 N N . LEU A 1 201 ? -0.552 6.132 -10.463 1.00 49.81 201 LEU A N 1
ATOM 1604 C CA . LEU A 1 201 ? 0.890 6.229 -10.156 1.00 49.81 201 LEU A CA 1
ATOM 1605 C C . LEU A 1 201 ? 1.678 4.949 -10.512 1.00 49.81 201 LEU A C 1
ATOM 1607 O O . LEU A 1 201 ? 2.881 4.854 -10.289 1.00 49.81 201 LEU A O 1
ATOM 1611 N N . TRP A 1 202 ? 0.981 3.943 -11.030 1.00 52.91 202 TRP A N 1
ATOM 1612 C CA . TRP A 1 202 ? 1.535 2.770 -11.669 1.00 52.91 202 TRP A CA 1
ATOM 1613 C C . TRP A 1 202 ? 1.200 2.858 -13.160 1.00 52.91 202 TRP A C 1
ATOM 1615 O O . TRP A 1 202 ? 0.014 2.975 -13.479 1.00 52.91 202 TRP A O 1
ATOM 1625 N N . PRO A 1 203 ? 2.183 2.769 -14.072 1.00 49.38 203 PRO A N 1
ATOM 1626 C CA . PRO A 1 203 ? 1.906 2.647 -15.500 1.00 49.38 203 PRO A CA 1
ATOM 1627 C C . PRO A 1 203 ? 0.855 1.551 -15.737 1.00 49.38 203 PRO A C 1
ATOM 1629 O O . PRO A 1 203 ? 0.911 0.496 -15.091 1.00 49.38 203 PRO A O 1
ATOM 1632 N N . LYS A 1 204 ? -0.129 1.803 -16.611 1.00 47.72 204 LYS A N 1
ATOM 1633 C CA . LYS A 1 204 ? -1.242 0.878 -16.892 1.00 47.72 204 LYS A CA 1
ATOM 1634 C C . LYS A 1 204 ? -0.756 -0.337 -17.697 1.00 47.72 204 LYS A C 1
ATOM 1636 O O . LYS A 1 204 ? -1.115 -0.466 -18.858 1.00 47.72 204 LYS A O 1
ATOM 1641 N N . HIS A 1 205 ? 0.034 -1.227 -17.093 1.00 46.81 205 HIS A N 1
ATOM 1642 C CA . HIS A 1 205 ? 0.446 -2.511 -17.673 1.00 46.81 205 HIS A CA 1
ATOM 1643 C C . HIS A 1 205 ? 0.512 -3.623 -16.616 1.00 46.81 205 HIS A C 1
ATOM 1645 O O . HIS A 1 205 ? 0.796 -3.345 -15.420 1.00 46.81 205 HIS A O 1
#

Organism: NCBI:txid652676

pLDDT: mean 83.33, std 18.84, range [38.47, 98.25]

Secondary structure (DSSP, 8-state):
------SSSSSSSSSSSS-------SHHHHHHHHHHHHHHHHHHHHHHTSTT---SHHHHHHHHHTT-HHHHHHHHHHHHHHHHHHTS-HHHHHHHHHHHHHHHTT-S-HHHHHHHHHHHHHHGGG--SHHHHHHHHHHHHTS-HHHHHHHHHS--GGGGG-S-HHHHHHHHHHS----SSTTHHHHHHHHHHS----S-SS---

Sequence (205 aa):
MKFSLKKISLYLLLVMSFSGANSYSAEPATDLLKKKLSKSVKNLYLGKHGLEYPYDQSALDRCLKEQYQPCLRVYNKAKKAKENILSMPSDAALSAILNLIQESCNSEDEIQANYVCHGSIMALYFYNDKNHDTKILSTIKGYNKTIKNIIFNNGFSWFHNRANKNDWANYLTSEDISWDHEGSKKEVINIFLSSPASDSLWPKH

Radius of gyration: 25.15 Å; chains: 1; bounding box: 48×101×44 Å

Foldseek 3Di:
DDDDPDDPDDVVVPPPPPPPPPPVVPPPVLVVLLVLLLQLLLLLQCLQPPPLEQQDPVSVVVCVVVVVPVHVVSLVSNVVSLVSLVVDDVVSSLVSLLVLLQPLLPDPPPPSSVSSNVSSLLNLLVQADPVSLVVSVVSLVPHDQSSVQVSQQDPHPSLQRHDPLVVVLVCLVPDDHPHPDPCSSVVSNVSSVDDHDDDDSRPPD